Protein AF-A0A1C4WYP8-F1 (afdb_monomer_lite)

Organism: NCBI:txid47853

Radius of gyration: 31.76 Å; chains: 1; bounding box: 102×54×64 Å

Sequence (189 aa):
MADRTVAERVRRHRAHKAGDHSLCLPDREDCIPPPVEVPQFVETVTGEELPAAPSGLRDRGARLWAATVAEMPGMAVRDLVLLEEACRTADRLDRLDAILDGRDAVWVRLRRARGDGPVTLVVDQVLTESRQQQAALSRMLQQLGRGRRPVPPPAGRPEGSAAKGGGGRAGVADLTARIEAARRAQATG

Foldseek 3Di:
DDDDDPVLVVVCVVCVVVLNCVSPDPPDPPDDNDPDPPPPPPWWPDDDDQDDQDPPQDDQLNVQSVVVSVVPPRDTPVLVVLSNVLRVLRRVLVVLVCVVVVVDDDDWDFDDDPPPDDTDGDPPCSVVVSVVSVVVSVVSVVVSVPVVPPPPDPPPDPPDDDDDDDPPPVVVVVVVVVVVVVVVVVVVD

Structure (mmCIF, N/CA/C/O backbone):
data_AF-A0A1C4WYP8-F1
#
_entry.id   AF-A0A1C4WYP8-F1
#
loop_
_atom_site.group_PDB
_atom_site.id
_atom_site.type_symbol
_atom_site.label_atom_id
_atom_site.label_alt_id
_atom_site.label_comp_id
_atom_site.label_asym_id
_atom_site.label_entity_id
_atom_site.label_seq_id
_atom_site.pdbx_PDB_ins_code
_atom_site.Cartn_x
_atom_site.Cartn_y
_atom_site.Cartn_z
_atom_site.occupancy
_atom_site.B_iso_or_equiv
_atom_site.auth_seq_id
_atom_site.auth_comp_id
_atom_site.auth_asym_id
_atom_site.auth_atom_id
_atom_site.pdbx_PDB_model_num
ATOM 1 N N . MET A 1 1 ? 53.764 22.095 2.099 1.00 47.00 1 MET A N 1
ATOM 2 C CA . MET A 1 1 ? 53.559 20.679 1.721 1.00 47.00 1 MET A CA 1
ATOM 3 C C . MET A 1 1 ? 54.550 19.855 2.517 1.00 47.00 1 MET A C 1
ATOM 5 O O . MET A 1 1 ? 55.738 20.093 2.370 1.00 47.00 1 MET A O 1
ATOM 9 N N . ALA A 1 2 ? 54.071 19.022 3.444 1.00 53.34 2 ALA A N 1
ATOM 10 C CA . ALA A 1 2 ? 54.920 18.347 4.425 1.00 53.34 2 ALA A CA 1
ATOM 11 C C . ALA A 1 2 ? 55.943 17.418 3.755 1.00 53.34 2 ALA A C 1
ATOM 13 O O . ALA A 1 2 ? 55.600 16.663 2.842 1.00 53.34 2 ALA A O 1
ATOM 14 N N . ASP A 1 3 ? 57.183 17.494 4.227 1.00 52.53 3 ASP A N 1
ATOM 15 C CA . ASP A 1 3 ? 58.287 16.655 3.784 1.00 52.53 3 ASP A CA 1
ATOM 16 C C . ASP A 1 3 ? 58.002 15.204 4.199 1.00 52.53 3 ASP A C 1
ATOM 18 O O . ASP A 1 3 ? 57.957 14.859 5.384 1.00 52.53 3 ASP A O 1
ATOM 22 N N . ARG A 1 4 ? 57.674 14.360 3.218 1.00 68.00 4 ARG A N 1
ATOM 23 C CA . ARG A 1 4 ? 57.259 12.977 3.467 1.00 68.00 4 ARG A CA 1
ATOM 24 C C . ARG A 1 4 ? 58.483 12.130 3.752 1.00 68.00 4 ARG A C 1
ATOM 26 O O . ARG A 1 4 ? 59.330 11.928 2.879 1.00 68.00 4 ARG A O 1
ATOM 33 N N . THR A 1 5 ? 58.530 11.597 4.967 1.00 82.31 5 THR A N 1
ATOM 34 C CA . THR A 1 5 ? 59.626 10.754 5.448 1.00 82.31 5 THR A CA 1
ATOM 35 C C . THR A 1 5 ? 59.929 9.596 4.488 1.00 82.31 5 THR A C 1
ATOM 37 O O . THR A 1 5 ? 59.054 9.078 3.783 1.00 82.31 5 THR A O 1
ATOM 40 N N . VAL A 1 6 ? 61.184 9.136 4.480 1.00 82.19 6 VAL A N 1
ATOM 41 C CA . VAL A 1 6 ? 61.622 7.970 3.688 1.00 82.19 6 VAL A CA 1
ATOM 42 C C . VAL A 1 6 ? 60.746 6.740 3.969 1.00 82.19 6 VAL A C 1
ATOM 44 O O . VAL A 1 6 ? 60.408 5.997 3.047 1.00 82.19 6 VAL A O 1
ATOM 47 N N . ALA A 1 7 ? 60.298 6.570 5.217 1.00 83.25 7 ALA A N 1
ATOM 48 C CA . ALA A 1 7 ? 59.400 5.491 5.621 1.00 83.25 7 ALA A CA 1
ATOM 49 C C . ALA A 1 7 ? 58.048 5.535 4.884 1.00 83.25 7 ALA A C 1
ATOM 51 O O . ALA A 1 7 ? 57.566 4.509 4.398 1.00 83.25 7 ALA A O 1
ATOM 52 N N . GLU A 1 8 ? 57.461 6.722 4.728 1.00 83.81 8 GLU A N 1
ATOM 53 C CA . GLU A 1 8 ? 56.197 6.901 4.010 1.00 83.81 8 GLU A CA 1
ATOM 54 C C . GLU A 1 8 ? 56.352 6.599 2.513 1.00 83.81 8 GLU A C 1
ATOM 56 O O . GLU A 1 8 ? 55.492 5.958 1.904 1.00 83.81 8 GLU A O 1
ATOM 61 N N . ARG A 1 9 ? 57.496 6.969 1.927 1.00 82.31 9 ARG A N 1
ATOM 62 C CA . ARG A 1 9 ? 57.825 6.653 0.530 1.00 82.31 9 ARG A CA 1
ATOM 63 C C . ARG A 1 9 ? 57.911 5.144 0.288 1.00 82.31 9 ARG A C 1
ATOM 65 O O . ARG A 1 9 ? 57.341 4.648 -0.683 1.00 82.31 9 ARG A O 1
ATOM 72 N N . VAL A 1 10 ? 58.576 4.409 1.182 1.00 85.06 10 VAL A N 1
ATOM 73 C CA . VAL A 1 10 ? 58.723 2.946 1.082 1.00 85.06 10 VAL A CA 1
ATOM 74 C C . VAL A 1 10 ? 57.381 2.236 1.268 1.00 85.06 10 VAL A C 1
ATOM 76 O O . VAL A 1 10 ? 57.072 1.317 0.508 1.00 85.06 10 VAL A O 1
ATOM 79 N N . ARG A 1 11 ? 56.555 2.679 2.227 1.00 84.56 11 ARG A N 1
ATOM 80 C CA . ARG A 1 11 ? 55.207 2.126 2.449 1.00 84.56 11 ARG A CA 1
ATOM 81 C C . ARG A 1 11 ? 54.347 2.227 1.189 1.00 84.56 11 ARG A C 1
ATOM 83 O O . ARG A 1 11 ? 53.752 1.236 0.774 1.00 84.56 11 ARG A O 1
ATOM 90 N N . ARG A 1 12 ? 54.332 3.400 0.555 1.00 82.19 12 ARG A N 1
ATOM 91 C CA . ARG A 1 12 ? 53.575 3.648 -0.680 1.00 82.19 12 ARG A CA 1
ATOM 92 C C . ARG A 1 12 ? 54.073 2.806 -1.850 1.00 82.19 12 ARG A C 1
ATOM 94 O O . ARG A 1 12 ? 53.266 2.245 -2.580 1.00 82.19 12 ARG A O 1
ATOM 101 N N . HIS A 1 13 ? 55.392 2.680 -2.000 1.00 83.19 13 HIS A N 1
ATOM 102 C CA . HIS A 1 13 ? 55.981 1.857 -3.055 1.00 83.19 13 HIS A CA 1
ATOM 103 C C . HIS A 1 13 ? 55.596 0.376 -2.918 1.00 83.19 13 HIS A C 1
ATOM 105 O O . HIS A 1 13 ? 55.275 -0.268 -3.915 1.00 83.19 13 HIS A O 1
ATOM 111 N N . ARG A 1 14 ? 55.573 -0.158 -1.689 1.00 84.75 14 ARG A N 1
ATOM 112 C CA . ARG A 1 14 ? 55.143 -1.543 -1.438 1.00 84.75 14 ARG A CA 1
ATOM 113 C C . ARG A 1 14 ? 53.658 -1.759 -1.728 1.00 84.75 14 ARG A C 1
ATOM 115 O O . ARG A 1 14 ? 53.341 -2.748 -2.374 1.00 84.75 14 ARG A O 1
ATOM 122 N N . ALA A 1 15 ? 52.787 -0.845 -1.295 1.00 83.25 15 ALA A N 1
ATOM 123 C CA . ALA A 1 15 ? 51.349 -0.924 -1.571 1.00 83.25 15 ALA A CA 1
ATOM 124 C C . ALA A 1 15 ? 51.072 -0.915 -3.083 1.00 83.25 15 ALA A C 1
ATOM 126 O O . ALA A 1 15 ? 50.433 -1.825 -3.600 1.00 83.25 15 ALA A O 1
ATOM 127 N N . HIS A 1 16 ? 51.695 0.019 -3.807 1.00 83.25 16 HIS A N 1
ATOM 128 C CA . HIS A 1 16 ? 51.567 0.111 -5.259 1.00 83.25 16 HIS A CA 1
ATOM 129 C C . HIS A 1 16 ? 52.061 -1.155 -5.979 1.00 83.25 16 HIS A C 1
ATOM 131 O O . HIS A 1 16 ? 51.372 -1.678 -6.848 1.00 83.25 16 HIS A O 1
ATOM 137 N N . LYS A 1 17 ? 53.221 -1.703 -5.585 1.00 83.00 17 LYS A N 1
ATOM 138 C CA . LYS A 1 17 ? 53.746 -2.956 -6.158 1.00 83.00 17 LYS A CA 1
ATOM 139 C C . LYS A 1 17 ? 52.842 -4.166 -5.871 1.00 83.00 17 LYS A C 1
ATOM 141 O O . LYS A 1 17 ? 52.887 -5.140 -6.613 1.00 83.00 17 LYS A O 1
ATOM 146 N N . ALA A 1 18 ? 52.041 -4.107 -4.808 1.00 83.06 18 ALA A N 1
ATOM 147 C CA . ALA A 1 18 ? 51.066 -5.131 -4.448 1.00 83.06 18 ALA A CA 1
ATOM 148 C C . ALA A 1 18 ? 49.686 -4.933 -5.114 1.00 83.06 18 ALA A C 1
ATOM 150 O O . ALA A 1 18 ? 48.785 -5.722 -4.849 1.00 83.06 18 ALA A O 1
ATOM 151 N N . GLY A 1 19 ? 49.509 -3.902 -5.953 1.00 76.19 19 GLY A N 1
ATOM 152 C CA . GLY A 1 19 ? 48.224 -3.572 -6.586 1.00 76.19 19 GLY A CA 1
ATOM 153 C C . GLY A 1 19 ? 47.248 -2.809 -5.680 1.00 76.19 19 GLY A C 1
ATOM 154 O O . GLY A 1 19 ? 46.102 -2.584 -6.059 1.00 76.19 19 GLY A O 1
ATOM 155 N N . ASP A 1 20 ? 47.684 -2.391 -4.488 1.00 78.94 20 ASP A N 1
ATOM 156 C CA . ASP A 1 20 ? 46.915 -1.512 -3.609 1.00 78.94 20 ASP A CA 1
ATOM 157 C C . ASP A 1 20 ? 47.243 -0.047 -3.926 1.00 78.94 20 ASP A C 1
ATOM 159 O O . ASP A 1 20 ? 48.310 0.486 -3.598 1.00 78.94 20 ASP A O 1
ATOM 163 N N . HIS A 1 21 ? 46.288 0.613 -4.573 1.00 80.44 21 HIS A N 1
ATOM 164 C CA . HIS A 1 21 ? 46.408 1.994 -5.026 1.00 80.44 21 HIS A CA 1
ATOM 165 C C . HIS A 1 21 ? 45.859 3.018 -4.016 1.00 80.44 21 HIS A C 1
ATOM 167 O O . HIS A 1 21 ? 45.903 4.219 -4.283 1.00 80.44 21 HIS A O 1
ATOM 173 N N . SER A 1 22 ? 45.400 2.587 -2.833 1.00 80.19 22 SER A N 1
ATOM 174 C CA . SER A 1 22 ? 44.805 3.466 -1.808 1.00 80.19 22 SER A CA 1
ATOM 175 C C . SER A 1 22 ? 45.757 4.543 -1.267 1.00 80.19 22 SER A C 1
ATOM 177 O O . SER A 1 22 ? 45.318 5.571 -0.755 1.00 80.19 22 SER A O 1
ATOM 179 N N . LEU A 1 23 ? 47.072 4.328 -1.395 1.00 77.94 23 LEU A N 1
ATOM 180 C CA . LEU A 1 23 ? 48.121 5.250 -0.945 1.00 77.94 23 LEU A CA 1
ATOM 181 C C . LEU A 1 23 ? 48.837 5.962 -2.110 1.00 77.94 23 LEU A C 1
ATOM 183 O O . LEU A 1 23 ? 49.920 6.539 -1.923 1.00 77.94 23 LEU A O 1
ATOM 187 N N . CYS A 1 24 ? 48.288 5.901 -3.327 1.00 79.50 24 CYS A N 1
ATOM 188 C CA . CYS A 1 24 ? 48.843 6.597 -4.484 1.00 79.50 24 CYS A CA 1
ATOM 189 C C . CYS A 1 24 ? 48.689 8.120 -4.361 1.00 79.50 24 CYS A C 1
ATOM 191 O O . CYS A 1 24 ? 47.819 8.637 -3.667 1.00 79.50 24 CYS A O 1
ATOM 193 N N . LEU A 1 25 ? 49.610 8.850 -4.997 1.00 73.31 25 LEU A N 1
ATOM 194 C CA . LEU A 1 25 ? 49.514 10.306 -5.077 1.00 73.31 25 LEU A CA 1
ATOM 195 C C . LEU A 1 25 ? 48.572 10.652 -6.235 1.00 73.31 25 LEU A C 1
ATOM 197 O O . LEU A 1 25 ? 48.788 10.095 -7.309 1.00 73.31 25 LEU A O 1
ATOM 201 N N . PRO A 1 26 ? 47.597 11.557 -6.043 1.00 63.44 26 PRO A N 1
ATOM 202 C CA . PRO A 1 26 ? 46.627 11.916 -7.079 1.00 63.44 26 PRO A CA 1
ATOM 203 C C . PRO A 1 26 ? 4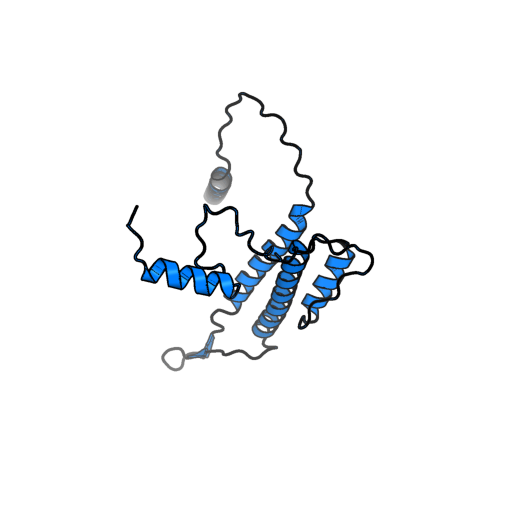7.267 12.547 -8.327 1.00 63.44 26 PRO A C 1
ATOM 205 O O . PRO A 1 26 ? 46.717 12.410 -9.410 1.00 63.44 26 PRO A O 1
ATOM 208 N N . ASP A 1 27 ? 48.454 13.149 -8.198 1.00 63.12 27 ASP A N 1
ATOM 209 C CA . ASP A 1 27 ? 49.122 13.883 -9.285 1.00 63.12 27 ASP A CA 1
ATOM 210 C C . ASP A 1 27 ? 50.184 13.055 -10.042 1.00 63.12 27 ASP A C 1
ATOM 212 O O . ASP A 1 27 ? 51.039 13.618 -10.724 1.00 63.12 27 ASP A O 1
ATOM 216 N N . ARG A 1 28 ? 50.212 11.722 -9.881 1.00 63.62 28 ARG A N 1
ATOM 217 C CA . ARG A 1 28 ? 51.128 10.851 -10.640 1.00 63.62 28 ARG A CA 1
ATOM 218 C C . ARG A 1 28 ? 50.395 10.138 -11.772 1.00 63.62 28 ARG A C 1
ATOM 220 O O . ARG A 1 28 ? 49.554 9.283 -11.516 1.00 63.62 28 ARG A O 1
ATOM 227 N N . GLU A 1 29 ? 50.803 10.441 -13.002 1.00 58.38 29 GLU A N 1
ATOM 228 C CA . GLU A 1 29 ? 50.254 9.900 -14.257 1.00 58.38 29 GLU A CA 1
ATOM 229 C C . GLU A 1 29 ? 50.489 8.385 -14.440 1.00 58.38 29 GLU A C 1
ATOM 231 O O . GLU A 1 29 ? 49.839 7.748 -15.262 1.00 58.38 29 GLU A O 1
ATOM 236 N N . ASP A 1 30 ? 51.354 7.776 -13.624 1.00 63.91 30 ASP A N 1
ATOM 237 C CA . ASP A 1 30 ? 51.738 6.359 -13.723 1.00 63.91 30 ASP A CA 1
ATOM 238 C C . ASP A 1 30 ? 50.677 5.376 -13.181 1.00 63.91 30 ASP A C 1
ATOM 240 O O . ASP A 1 30 ? 50.924 4.172 -13.094 1.00 63.91 30 ASP A O 1
ATOM 244 N N . CYS A 1 31 ? 49.525 5.867 -12.719 1.00 63.09 31 CYS A N 1
ATOM 245 C CA . CYS A 1 31 ? 48.580 5.073 -11.944 1.00 63.09 31 CYS A CA 1
ATOM 246 C C . CYS A 1 31 ? 47.133 5.331 -12.374 1.00 63.09 31 CYS A C 1
ATOM 248 O O . CYS A 1 31 ? 46.410 6.088 -11.732 1.00 63.09 31 CYS A O 1
ATOM 250 N N . ILE A 1 32 ? 46.697 4.660 -13.439 1.00 64.62 32 ILE A N 1
ATOM 251 C CA . ILE A 1 32 ? 45.277 4.572 -13.796 1.00 64.62 32 ILE A CA 1
ATOM 252 C C . ILE A 1 32 ? 44.653 3.527 -12.856 1.00 64.62 32 ILE A C 1
ATOM 254 O O . ILE A 1 32 ? 45.021 2.354 -12.956 1.00 64.62 32 ILE A O 1
ATOM 258 N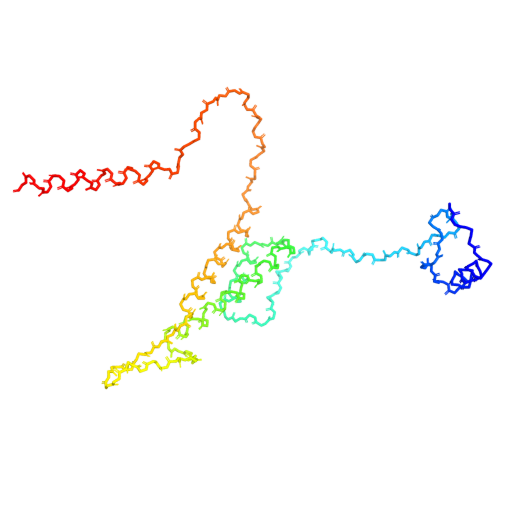 N . PRO A 1 33 ? 43.777 3.901 -11.901 1.00 60.97 33 PRO A N 1
ATOM 259 C CA . PRO A 1 33 ? 43.061 2.904 -11.117 1.00 60.97 33 PRO A CA 1
ATOM 260 C C . PRO A 1 33 ? 42.243 2.025 -12.075 1.00 60.97 33 PRO A C 1
ATOM 262 O O . PRO A 1 33 ? 41.710 2.551 -13.058 1.00 60.97 33 PRO A O 1
ATOM 265 N N . PRO A 1 34 ? 42.134 0.706 -11.829 1.00 61.56 34 PRO A N 1
ATOM 266 C CA . PRO A 1 34 ? 41.254 -0.131 -12.630 1.00 61.56 34 PRO A CA 1
ATOM 267 C C . PRO A 1 34 ? 39.852 0.490 -12.602 1.00 61.56 34 PRO A C 1
ATOM 269 O O . PRO A 1 34 ? 39.437 0.974 -11.541 1.00 61.56 34 PRO A O 1
ATOM 272 N N . PRO A 1 35 ? 39.146 0.545 -13.745 1.00 65.25 35 PRO A N 1
ATOM 273 C CA . PRO A 1 35 ? 37.816 1.123 -13.783 1.00 65.25 35 PRO A CA 1
ATOM 274 C C . PRO A 1 35 ? 36.970 0.411 -12.732 1.00 65.25 35 PRO A C 1
ATOM 276 O O . PRO A 1 35 ? 36.831 -0.810 -12.749 1.00 65.25 35 PRO A O 1
ATOM 279 N N . VAL A 1 36 ? 36.459 1.179 -11.771 1.00 64.69 36 VAL A N 1
ATOM 280 C CA . VAL A 1 36 ? 35.474 0.659 -10.831 1.00 64.69 36 VAL A CA 1
ATOM 281 C C . VAL A 1 36 ? 34.258 0.322 -11.680 1.00 64.69 36 VAL A C 1
ATOM 283 O O . VAL A 1 36 ? 33.680 1.217 -12.298 1.00 64.69 36 VAL A O 1
ATOM 286 N N . GLU A 1 37 ? 33.906 -0.960 -11.753 1.00 59.84 37 GLU A N 1
ATOM 287 C CA . GLU A 1 37 ? 32.647 -1.397 -12.344 1.00 59.84 37 GLU A CA 1
ATOM 288 C C . GLU A 1 37 ? 31.517 -0.806 -11.502 1.00 59.84 37 GLU A C 1
ATOM 290 O O . GLU A 1 37 ? 31.114 -1.347 -10.474 1.00 59.84 37 GLU A O 1
ATOM 295 N N . VAL A 1 38 ? 31.043 0.371 -11.904 1.00 61.12 38 VAL A N 1
ATOM 296 C CA . VAL A 1 38 ? 29.786 0.908 -11.406 1.00 61.12 38 VAL A CA 1
ATOM 297 C C . VAL A 1 38 ? 28.717 0.002 -12.008 1.00 61.12 38 VAL A C 1
ATOM 299 O O . VAL A 1 38 ? 28.609 -0.023 -13.238 1.00 61.12 38 VAL A O 1
ATOM 302 N N . PRO A 1 39 ? 27.959 -0.773 -11.207 1.00 54.00 39 PRO A N 1
ATOM 303 C CA . PRO A 1 39 ? 26.883 -1.578 -11.755 1.00 54.00 39 PRO A CA 1
ATOM 304 C C . PRO A 1 39 ? 25.949 -0.628 -12.494 1.00 54.00 39 PRO A C 1
ATOM 306 O O . PRO A 1 39 ? 25.395 0.305 -11.906 1.00 54.00 39 PRO A O 1
ATOM 309 N N . GLN A 1 40 ? 25.854 -0.823 -13.808 1.00 56.03 40 GLN A N 1
ATOM 310 C CA . GLN A 1 40 ? 24.940 -0.066 -14.640 1.00 56.03 40 GLN A CA 1
ATOM 311 C C . GLN A 1 40 ? 23.546 -0.324 -14.075 1.00 56.03 40 GLN A C 1
ATOM 313 O O . GLN A 1 40 ? 23.069 -1.460 -14.076 1.00 56.03 40 GLN A O 1
ATOM 318 N N . PHE A 1 41 ? 22.916 0.715 -13.524 1.00 53.03 41 PHE A N 1
ATOM 319 C CA . PHE A 1 41 ? 21.492 0.667 -13.233 1.00 53.03 41 PHE A CA 1
ATOM 320 C C . PHE A 1 41 ? 20.821 0.376 -14.563 1.00 53.03 41 PHE A C 1
ATOM 322 O O . PHE A 1 41 ? 20.887 1.202 -15.469 1.00 53.03 41 PHE A O 1
ATOM 329 N N . VAL A 1 42 ? 20.287 -0.836 -14.697 1.00 50.31 42 VAL A N 1
ATOM 330 C CA . VAL A 1 42 ? 19.701 -1.321 -15.941 1.00 50.31 42 VAL A CA 1
ATOM 331 C C . VAL A 1 42 ? 18.521 -0.409 -16.255 1.00 50.31 42 VAL A C 1
ATOM 333 O O . VAL A 1 42 ? 17.449 -0.506 -15.653 1.00 50.31 42 VAL A O 1
ATOM 336 N N . GLU A 1 43 ? 18.761 0.564 -17.128 1.00 55.22 43 GLU A N 1
ATOM 337 C CA . GLU A 1 43 ? 17.727 1.413 -17.681 1.00 55.22 43 GLU A CA 1
ATOM 338 C C . GLU A 1 43 ? 16.863 0.513 -18.553 1.00 55.22 43 GLU A C 1
ATOM 340 O O . GLU A 1 43 ? 17.322 -0.053 -19.543 1.00 55.22 43 GLU A O 1
ATOM 345 N N . THR A 1 44 ? 15.587 0.425 -18.184 1.00 46.50 44 THR A N 1
ATOM 346 C CA . THR A 1 44 ? 14.510 -0.225 -18.939 1.00 46.50 44 THR A CA 1
ATOM 347 C C . THR A 1 44 ? 14.612 -1.749 -19.065 1.00 46.50 44 THR A C 1
ATOM 349 O O . THR A 1 44 ? 15.376 -2.297 -19.850 1.00 46.50 44 THR A O 1
ATOM 352 N N . VAL A 1 45 ? 13.719 -2.445 -18.351 1.00 48.69 45 VAL A N 1
ATOM 353 C CA . VAL A 1 45 ? 13.281 -3.795 -18.726 1.00 48.69 45 VAL A CA 1
ATOM 354 C C . VAL A 1 45 ? 12.646 -3.674 -20.115 1.00 48.69 45 VAL A C 1
ATOM 356 O O . VAL A 1 45 ? 11.536 -3.161 -20.254 1.00 48.69 45 VAL A O 1
ATOM 359 N N . THR A 1 46 ? 13.388 -4.049 -21.157 1.00 46.47 46 THR A N 1
ATOM 360 C CA . THR A 1 46 ? 12.880 -4.113 -22.530 1.00 46.47 46 THR A CA 1
ATOM 361 C C . THR A 1 46 ? 11.815 -5.200 -22.610 1.00 46.47 46 THR A C 1
ATOM 363 O O . THR A 1 46 ? 12.030 -6.317 -22.144 1.00 46.47 46 THR A O 1
ATOM 366 N N . GLY A 1 47 ? 10.646 -4.815 -23.121 1.00 51.09 47 GLY A N 1
ATOM 367 C CA . GLY A 1 47 ? 9.383 -5.515 -22.929 1.00 51.09 47 GLY A CA 1
ATOM 368 C C . GLY A 1 47 ? 9.154 -6.764 -23.774 1.00 51.09 47 GLY A C 1
ATOM 369 O O . GLY A 1 47 ? 9.776 -6.952 -24.809 1.00 51.09 47 GLY A O 1
ATOM 370 N N . GLU A 1 48 ? 8.219 -7.576 -23.280 1.00 51.53 48 GLU A N 1
ATOM 371 C CA . GLU A 1 48 ? 7.005 -8.097 -23.949 1.00 51.53 48 GLU A CA 1
ATOM 372 C C . GLU A 1 48 ? 6.185 -8.891 -22.906 1.00 51.53 48 GLU A C 1
ATOM 374 O O . GLU A 1 48 ? 4.960 -8.964 -22.963 1.00 51.53 48 GLU A O 1
ATOM 379 N N . GLU A 1 49 ? 6.862 -9.383 -21.865 1.00 64.75 49 GLU A N 1
ATOM 380 C CA . GLU A 1 49 ? 6.277 -10.097 -20.736 1.00 64.75 49 GLU A CA 1
ATOM 381 C C . GLU A 1 49 ? 5.975 -9.142 -19.568 1.00 64.75 49 GLU A C 1
ATOM 383 O O . GLU A 1 49 ? 6.815 -8.333 -19.161 1.00 64.75 49 GLU A O 1
ATOM 388 N N . LEU A 1 50 ? 4.745 -9.201 -19.045 1.00 73.62 50 LEU A N 1
ATOM 389 C CA . LEU A 1 50 ? 4.347 -8.405 -17.883 1.00 73.62 50 LEU A CA 1
ATOM 390 C C . LEU A 1 50 ? 5.226 -8.801 -16.684 1.00 73.62 50 LEU A C 1
ATOM 392 O O . LEU A 1 50 ? 5.383 -9.997 -16.428 1.00 73.62 50 LEU A O 1
ATOM 396 N N . PRO A 1 51 ? 5.779 -7.842 -15.920 1.00 84.50 51 PRO A N 1
ATOM 397 C CA . PRO A 1 51 ? 6.597 -8.170 -14.764 1.00 84.50 51 PRO A CA 1
ATOM 398 C C . PRO A 1 51 ? 5.812 -9.023 -13.762 1.00 84.50 51 PRO A C 1
ATOM 400 O O . PRO A 1 51 ? 4.682 -8.697 -13.375 1.00 84.50 51 PRO A O 1
ATOM 403 N N . ALA A 1 52 ? 6.438 -10.123 -13.341 1.00 87.62 52 ALA A N 1
ATOM 404 C CA . ALA A 1 52 ? 5.881 -11.026 -12.347 1.00 87.62 52 ALA A CA 1
ATOM 405 C C . ALA A 1 52 ? 5.596 -10.285 -11.033 1.00 87.62 52 ALA A C 1
ATOM 407 O O . ALA A 1 52 ? 6.319 -9.363 -10.649 1.00 87.62 52 ALA A O 1
ATOM 408 N N . ALA A 1 53 ? 4.536 -10.702 -10.338 1.00 89.81 53 ALA A N 1
ATOM 409 C CA . ALA A 1 53 ? 4.181 -10.116 -9.055 1.00 89.81 53 ALA A CA 1
ATOM 410 C C . ALA A 1 53 ? 5.291 -10.356 -8.012 1.00 89.81 53 ALA A C 1
ATOM 412 O O . ALA A 1 53 ? 5.827 -11.469 -7.943 1.00 89.81 53 ALA A O 1
ATOM 413 N N . PRO A 1 54 ? 5.612 -9.356 -7.171 1.00 92.44 54 PRO A N 1
ATOM 414 C CA . PRO A 1 54 ? 6.525 -9.525 -6.053 1.00 92.44 54 PRO A CA 1
ATOM 415 C C . PRO A 1 54 ? 6.089 -10.659 -5.125 1.00 92.44 54 PRO A C 1
ATOM 417 O O . PRO A 1 54 ? 4.897 -10.892 -4.897 1.00 92.44 54 PRO A O 1
ATOM 420 N N . SER A 1 55 ? 7.064 -11.359 -4.551 1.00 92.19 55 SER A N 1
ATOM 421 C CA . SER A 1 55 ? 6.789 -12.428 -3.596 1.00 92.19 55 SER A CA 1
ATOM 422 C C . SER A 1 55 ? 6.192 -11.873 -2.295 1.00 92.19 55 SER A C 1
ATOM 424 O O . SER A 1 55 ? 6.513 -10.775 -1.845 1.00 92.19 55 SER A O 1
ATOM 426 N N . GLY A 1 56 ? 5.300 -12.647 -1.671 1.00 92.38 56 GLY A N 1
ATOM 427 C CA . GLY A 1 56 ? 4.708 -12.302 -0.374 1.00 92.38 56 GLY A CA 1
ATOM 428 C C . GLY A 1 56 ? 3.505 -11.351 -0.414 1.00 92.38 56 GLY A C 1
ATOM 429 O O . GLY A 1 56 ? 2.970 -11.041 0.653 1.00 92.38 56 GLY A O 1
ATOM 430 N N . LEU A 1 57 ? 3.047 -10.925 -1.599 1.00 96.06 57 LEU A N 1
ATOM 431 C CA . LEU A 1 57 ? 1.756 -10.245 -1.743 1.00 96.06 57 LEU A CA 1
ATOM 432 C C . LEU A 1 57 ? 0.596 -11.195 -1.406 1.00 96.06 57 LEU A C 1
ATOM 434 O O . LEU A 1 57 ? 0.635 -12.385 -1.725 1.00 96.06 57 LEU A O 1
ATOM 438 N N . ARG A 1 58 ? -0.444 -10.658 -0.765 1.00 96.12 58 ARG A N 1
ATOM 439 C CA . ARG A 1 58 ? -1.720 -11.347 -0.526 1.00 96.12 58 ARG A CA 1
ATOM 440 C C . ARG A 1 58 ? -2.712 -11.000 -1.635 1.00 96.12 58 ARG A C 1
ATOM 442 O O . ARG A 1 58 ? -2.395 -10.273 -2.574 1.00 96.12 58 ARG A O 1
ATOM 449 N N . ASP A 1 59 ? -3.930 -11.523 -1.529 1.00 96.62 59 ASP A N 1
ATOM 450 C CA . ASP A 1 59 ? -4.927 -11.468 -2.599 1.00 96.62 59 ASP A CA 1
ATOM 451 C C . ASP A 1 59 ? -5.192 -10.054 -3.134 1.00 96.62 59 ASP A C 1
ATOM 453 O O . ASP A 1 59 ? -5.295 -9.860 -4.345 1.00 96.62 59 ASP A O 1
ATOM 457 N N . ARG A 1 60 ? -5.318 -9.043 -2.264 1.00 96.94 60 ARG A N 1
ATOM 458 C CA . ARG A 1 60 ? -5.621 -7.675 -2.707 1.00 96.94 60 ARG A CA 1
ATOM 459 C C . ARG A 1 60 ? -4.427 -7.004 -3.368 1.0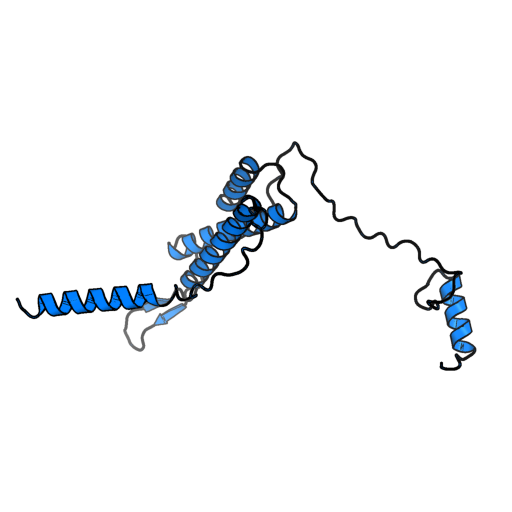0 96.94 60 ARG A C 1
ATOM 461 O O . ARG A 1 60 ? -4.614 -6.382 -4.412 1.00 96.94 60 ARG A O 1
ATOM 468 N N . GLY A 1 61 ? -3.236 -7.135 -2.795 1.00 97.38 61 GLY A N 1
ATOM 469 C CA . GLY A 1 61 ? -1.991 -6.643 -3.369 1.00 97.38 61 GLY A CA 1
ATOM 470 C C . GLY A 1 61 ? -1.701 -7.298 -4.716 1.00 97.38 61 GLY A C 1
ATOM 471 O O . GLY A 1 61 ? -1.437 -6.597 -5.686 1.00 97.38 61 GLY A O 1
ATOM 472 N N . ALA A 1 62 ? -1.855 -8.619 -4.821 1.00 96.69 62 ALA A N 1
ATOM 473 C CA . ALA A 1 62 ? -1.671 -9.354 -6.071 1.00 96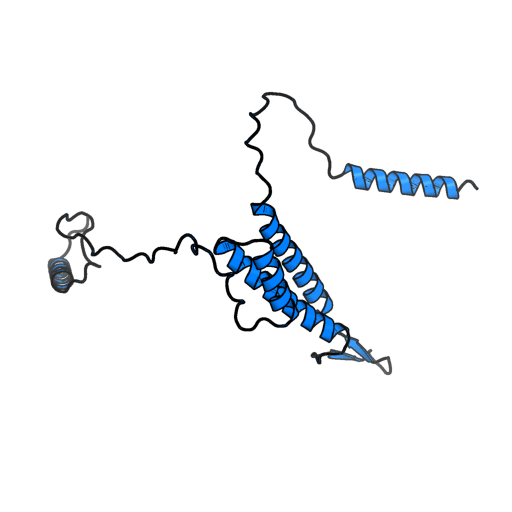.69 62 ALA A CA 1
ATOM 474 C C . ALA A 1 62 ? -2.668 -8.913 -7.158 1.00 96.69 62 ALA A C 1
ATOM 476 O O . ALA A 1 62 ? -2.275 -8.697 -8.305 1.00 96.69 62 ALA A O 1
ATOM 477 N N . ARG A 1 63 ? -3.948 -8.707 -6.804 1.00 96.81 63 ARG A N 1
ATOM 478 C CA . ARG A 1 63 ? -4.948 -8.149 -7.733 1.00 96.81 63 ARG A CA 1
ATOM 479 C C . ARG A 1 63 ? -4.591 -6.735 -8.185 1.00 96.81 63 ARG A C 1
ATOM 481 O O . ARG A 1 63 ? -4.721 -6.437 -9.369 1.00 96.81 63 ARG A O 1
ATOM 488 N N . LEU A 1 64 ? -4.151 -5.874 -7.263 1.00 96.50 64 LEU A N 1
ATOM 489 C CA . LEU A 1 64 ? -3.730 -4.511 -7.589 1.00 96.50 64 LEU A CA 1
ATOM 490 C C . LEU A 1 64 ? -2.526 -4.520 -8.537 1.00 96.50 64 LEU A C 1
ATOM 492 O O . LEU A 1 64 ? -2.547 -3.794 -9.527 1.00 96.50 64 LEU A O 1
ATOM 496 N N . TRP A 1 65 ? -1.525 -5.364 -8.276 1.00 96.25 65 TRP A N 1
ATOM 497 C CA . TRP A 1 65 ? -0.367 -5.537 -9.151 1.00 96.25 65 TRP A CA 1
ATOM 498 C C . TRP A 1 65 ? -0.792 -5.943 -10.562 1.00 96.25 65 TRP A C 1
ATOM 500 O O . TRP A 1 65 ? -0.490 -5.239 -11.523 1.00 96.25 65 TRP A O 1
ATOM 510 N N . ALA A 1 66 ? -1.541 -7.044 -10.675 1.00 94.19 66 ALA A N 1
ATOM 511 C CA . ALA A 1 66 ? -1.954 -7.599 -11.959 1.00 94.19 66 ALA A CA 1
ATOM 512 C C . ALA A 1 66 ? -2.771 -6.595 -12.783 1.00 94.19 66 ALA A C 1
ATOM 514 O O . ALA A 1 66 ? -2.485 -6.397 -13.962 1.00 94.19 66 ALA A O 1
ATOM 515 N N . ALA A 1 67 ? -3.741 -5.919 -12.158 1.00 94.00 67 ALA A N 1
ATOM 516 C CA . ALA A 1 67 ? -4.546 -4.903 -12.830 1.00 94.00 67 ALA A CA 1
ATOM 517 C C . ALA A 1 67 ? -3.690 -3.717 -13.295 1.00 94.00 67 ALA A C 1
ATOM 519 O O . ALA A 1 67 ? -3.779 -3.301 -14.445 1.00 94.00 67 ALA A O 1
ATOM 520 N N . THR A 1 68 ? -2.812 -3.209 -12.427 1.00 93.50 68 THR A N 1
ATOM 521 C CA . THR A 1 68 ? -2.008 -2.016 -12.723 1.00 93.50 68 THR A CA 1
ATOM 522 C C . THR A 1 68 ? -0.995 -2.273 -13.837 1.00 93.50 68 THR A C 1
ATOM 524 O O . THR A 1 68 ? -0.855 -1.454 -14.740 1.00 93.50 68 THR A O 1
ATOM 527 N N . VAL A 1 69 ? -0.307 -3.416 -13.801 1.00 92.25 69 VAL A N 1
ATOM 528 C CA . VAL A 1 69 ? 0.678 -3.796 -14.821 1.00 92.25 69 VAL A CA 1
ATOM 529 C C . VAL A 1 69 ? 0.003 -4.094 -16.166 1.00 92.25 69 VAL A C 1
ATOM 531 O O . VAL A 1 69 ? 0.549 -3.743 -17.208 1.00 92.25 69 VAL A O 1
ATOM 534 N N . ALA A 1 70 ? -1.203 -4.675 -16.161 1.00 89.50 70 ALA A N 1
ATOM 535 C CA . ALA A 1 70 ? -1.991 -4.871 -17.379 1.00 89.50 70 ALA A CA 1
ATOM 536 C C . ALA A 1 70 ? -2.487 -3.543 -17.983 1.00 89.50 70 ALA A C 1
ATOM 538 O O . ALA A 1 70 ? -2.494 -3.383 -19.201 1.00 89.50 70 ALA A O 1
ATOM 539 N N . GLU A 1 71 ? -2.884 -2.581 -17.145 1.00 89.19 71 GLU A N 1
ATOM 540 C CA . GLU A 1 71 ? -3.293 -1.240 -17.585 1.00 89.19 71 GLU A CA 1
ATOM 541 C C . GLU A 1 71 ? -2.113 -0.380 -18.064 1.00 89.19 71 GLU A C 1
ATOM 543 O O . GLU A 1 71 ? -2.293 0.516 -18.894 1.00 89.19 71 GLU A O 1
ATOM 548 N N . MET A 1 72 ? -0.914 -0.624 -17.527 1.00 85.75 72 MET A N 1
ATOM 549 C CA . MET A 1 72 ? 0.294 0.159 -17.784 1.00 85.75 72 MET A CA 1
ATOM 550 C C . MET A 1 72 ? 1.484 -0.757 -18.110 1.00 85.75 72 MET A C 1
ATOM 552 O O . MET A 1 72 ? 2.374 -0.943 -17.278 1.00 85.75 72 MET A O 1
ATOM 556 N N . PRO A 1 73 ? 1.543 -1.322 -19.327 1.00 84.12 73 PRO A N 1
ATOM 557 C CA . PRO A 1 73 ? 2.711 -2.076 -19.759 1.00 84.12 73 PRO A CA 1
ATOM 558 C C . PRO A 1 73 ? 3.935 -1.154 -19.898 1.00 84.12 73 PRO A C 1
ATOM 560 O O . PRO A 1 73 ? 3.812 0.019 -20.255 1.00 84.12 73 PRO A O 1
ATOM 563 N N . GLY A 1 74 ? 5.132 -1.687 -19.635 1.00 83.81 74 GLY A N 1
ATOM 564 C CA . GLY A 1 74 ? 6.394 -0.954 -19.817 1.00 83.81 74 GLY A CA 1
ATOM 565 C C . GLY A 1 74 ? 6.712 0.088 -18.736 1.00 83.81 74 GLY A C 1
ATOM 566 O O . GLY A 1 74 ? 7.433 1.046 -19.006 1.00 83.81 74 GLY A O 1
ATOM 567 N N . MET A 1 75 ? 6.179 -0.070 -17.519 1.00 85.75 75 MET A N 1
ATOM 568 C CA . MET A 1 75 ? 6.512 0.797 -16.381 1.00 85.75 75 MET A CA 1
ATOM 569 C C . MET A 1 75 ? 8.023 0.850 -16.119 1.00 85.75 75 MET A C 1
ATOM 571 O O . MET A 1 75 ? 8.715 -0.168 -16.130 1.00 85.75 75 MET A O 1
ATOM 575 N N . ALA A 1 76 ? 8.526 2.047 -15.810 1.00 88.06 76 ALA A N 1
ATOM 576 C CA . ALA A 1 76 ? 9.903 2.219 -15.369 1.00 88.06 76 ALA A CA 1
ATOM 577 C C . ALA A 1 76 ? 10.138 1.514 -14.021 1.00 88.06 76 ALA A C 1
ATOM 579 O O . ALA A 1 76 ? 9.230 1.407 -13.195 1.00 88.06 76 ALA A O 1
ATOM 580 N N . VAL A 1 77 ? 11.385 1.117 -13.746 1.00 88.06 77 VAL A N 1
ATOM 581 C CA . VAL A 1 77 ? 11.775 0.433 -12.494 1.00 88.06 77 VAL A CA 1
ATOM 582 C C . VAL A 1 77 ? 11.316 1.204 -11.252 1.00 88.06 77 VAL A C 1
ATOM 584 O O . VAL A 1 77 ? 10.783 0.619 -10.315 1.00 88.06 77 VAL A O 1
ATOM 587 N N . ARG A 1 78 ? 11.447 2.537 -11.268 1.00 89.94 78 ARG A N 1
ATOM 588 C CA . ARG A 1 78 ? 10.950 3.418 -10.200 1.00 89.94 78 ARG A CA 1
ATOM 589 C C . ARG A 1 78 ? 9.461 3.206 -9.913 1.00 89.94 78 ARG A C 1
ATOM 591 O O . ARG A 1 78 ? 9.061 3.180 -8.752 1.00 89.94 78 ARG A O 1
ATOM 598 N N . ASP A 1 79 ? 8.650 3.108 -10.959 1.00 91.81 79 ASP A N 1
ATOM 599 C CA . ASP A 1 79 ? 7.202 3.000 -10.825 1.00 91.81 79 ASP A CA 1
ATOM 600 C C . ASP A 1 79 ? 6.801 1.580 -10.406 1.00 91.81 79 ASP A C 1
ATOM 602 O O . ASP A 1 79 ? 5.857 1.426 -9.635 1.00 91.81 79 ASP A O 1
ATOM 606 N N . LEU A 1 80 ? 7.555 0.555 -10.820 1.00 93.19 80 LEU A N 1
ATOM 607 C CA . LEU A 1 80 ? 7.380 -0.819 -10.335 1.00 93.19 80 LEU A CA 1
ATOM 608 C C . LEU A 1 80 ? 7.655 -0.939 -8.830 1.00 93.19 80 LEU A C 1
ATOM 610 O O . LEU A 1 80 ? 6.857 -1.536 -8.113 1.00 93.19 80 LEU A O 1
ATOM 614 N N . VAL A 1 81 ? 8.722 -0.307 -8.329 1.00 94.19 81 VAL A N 1
ATOM 615 C CA . VAL A 1 81 ? 9.019 -0.259 -6.883 1.00 94.19 81 VAL A CA 1
ATOM 616 C C . VAL A 1 81 ? 7.904 0.458 -6.120 1.00 94.19 81 VAL A C 1
ATOM 618 O O . VAL A 1 81 ? 7.458 0.002 -5.070 1.00 94.19 81 VAL A O 1
ATOM 621 N N . LEU A 1 82 ? 7.411 1.577 -6.656 1.00 95.62 82 LEU A N 1
ATOM 622 C CA . LEU A 1 82 ? 6.308 2.311 -6.039 1.00 95.62 82 LEU A CA 1
ATOM 623 C C . LEU A 1 82 ? 5.000 1.499 -6.035 1.00 95.62 82 LEU A C 1
ATOM 625 O O . LEU A 1 82 ? 4.246 1.554 -5.062 1.00 95.62 82 LEU A O 1
ATOM 629 N N . LEU A 1 83 ? 4.733 0.743 -7.102 1.00 96.31 83 LEU A N 1
ATOM 630 C CA . LEU A 1 83 ? 3.587 -0.158 -7.189 1.00 96.31 83 LEU A CA 1
ATOM 631 C C . LEU A 1 83 ? 3.690 -1.303 -6.178 1.00 96.31 83 LEU A C 1
ATOM 633 O O . LEU A 1 83 ? 2.693 -1.628 -5.534 1.00 96.31 83 LEU A O 1
ATOM 637 N N . GLU A 1 84 ? 4.872 -1.887 -5.995 1.00 97.31 84 GLU A N 1
ATOM 638 C CA . GLU A 1 84 ? 5.093 -2.934 -4.995 1.00 97.31 84 GLU A CA 1
ATOM 639 C C . GLU A 1 84 ? 4.736 -2.448 -3.583 1.00 97.31 84 GLU A C 1
ATOM 641 O O . GLU A 1 84 ? 3.966 -3.103 -2.874 1.00 97.31 84 GLU A O 1
ATOM 646 N N . GLU A 1 85 ? 5.210 -1.262 -3.194 1.00 97.75 85 GLU A N 1
ATOM 647 C CA . GLU A 1 85 ? 4.883 -0.679 -1.888 1.00 97.75 85 GLU A CA 1
ATOM 648 C C . GLU A 1 85 ? 3.387 -0.352 -1.757 1.00 97.75 85 GLU A C 1
ATOM 650 O O . GLU A 1 85 ? 2.781 -0.603 -0.712 1.00 97.75 85 GLU A O 1
ATOM 655 N N . ALA A 1 86 ? 2.741 0.106 -2.834 1.00 97.81 86 ALA A N 1
ATOM 656 C CA . ALA A 1 86 ? 1.291 0.291 -2.853 1.00 97.81 86 ALA A CA 1
ATOM 657 C C . ALA A 1 86 ? 0.530 -1.033 -2.636 1.00 97.81 86 ALA A C 1
ATOM 659 O O . ALA A 1 86 ? -0.443 -1.066 -1.876 1.00 97.81 86 ALA A O 1
ATOM 660 N N . CYS A 1 87 ? 0.988 -2.132 -3.243 1.00 98.25 87 CYS A N 1
ATOM 661 C CA . CYS A 1 87 ? 0.401 -3.463 -3.068 1.00 98.25 87 CYS A CA 1
ATOM 662 C C . CYS A 1 87 ? 0.548 -3.960 -1.623 1.00 98.25 87 CYS A C 1
ATOM 664 O O . CYS A 1 87 ? -0.436 -4.393 -1.018 1.00 98.25 87 CYS A O 1
ATOM 666 N N . ARG A 1 88 ? 1.735 -3.802 -1.024 1.00 97.81 88 ARG A N 1
ATOM 667 C CA . ARG A 1 88 ? 1.987 -4.148 0.386 1.00 97.81 88 ARG A CA 1
ATOM 668 C C . ARG A 1 88 ? 1.112 -3.336 1.346 1.00 97.81 88 ARG A C 1
ATOM 670 O O . ARG A 1 88 ? 0.579 -3.886 2.314 1.00 97.81 88 ARG A O 1
ATOM 677 N N . THR A 1 89 ? 0.914 -2.043 1.082 1.00 98.06 89 THR A N 1
ATOM 678 C CA . THR A 1 89 ? -0.007 -1.212 1.873 1.00 98.06 89 THR A CA 1
ATOM 679 C C . THR A 1 89 ? -1.459 -1.663 1.717 1.00 98.06 89 THR A C 1
ATOM 681 O O . THR A 1 89 ? -2.189 -1.684 2.710 1.00 98.06 89 THR A O 1
ATOM 684 N N . ALA A 1 90 ? -1.888 -2.063 0.516 1.00 98.06 90 ALA A N 1
ATOM 685 C CA . ALA A 1 90 ? -3.233 -2.593 0.299 1.00 98.06 90 ALA A CA 1
ATOM 686 C C . ALA A 1 90 ? -3.482 -3.880 1.109 1.00 98.06 90 ALA A C 1
ATOM 688 O O . ALA A 1 90 ? -4.509 -3.988 1.779 1.00 98.06 90 ALA A O 1
ATOM 689 N N . ASP A 1 91 ? -2.516 -4.801 1.143 1.00 97.69 91 ASP A N 1
ATOM 690 C CA . ASP A 1 91 ? -2.598 -6.019 1.964 1.00 97.69 91 ASP A CA 1
ATOM 691 C C . ASP A 1 91 ? -2.615 -5.720 3.468 1.00 97.69 91 ASP A C 1
ATOM 693 O O . ASP A 1 91 ? -3.316 -6.376 4.247 1.00 97.69 91 ASP A O 1
ATOM 697 N N . ARG A 1 92 ? -1.856 -4.707 3.903 1.00 95.56 92 ARG A N 1
ATOM 698 C CA . ARG A 1 92 ? -1.865 -4.267 5.302 1.00 95.56 92 ARG A CA 1
ATOM 699 C C . ARG A 1 92 ? -3.208 -3.655 5.689 1.00 95.56 92 ARG A C 1
ATOM 701 O O . ARG A 1 92 ? -3.667 -3.895 6.802 1.00 95.56 92 ARG A O 1
ATOM 708 N N . LEU A 1 93 ? -3.843 -2.914 4.782 1.00 96.44 93 LEU A N 1
ATOM 709 C CA . LEU A 1 93 ? -5.187 -2.377 4.985 1.00 96.44 93 LEU A CA 1
ATOM 710 C C . LEU A 1 93 ? -6.233 -3.482 5.124 1.00 96.44 93 LEU A C 1
ATOM 712 O O . LEU A 1 93 ? -7.055 -3.375 6.025 1.00 96.44 93 LEU A O 1
ATOM 716 N N . ASP A 1 94 ? -6.168 -4.555 4.332 1.00 95.69 94 ASP A N 1
ATOM 717 C CA . ASP A 1 94 ? -7.084 -5.701 4.487 1.00 95.69 94 ASP A CA 1
ATOM 718 C C . ASP A 1 94 ? -6.922 -6.387 5.843 1.00 95.69 94 ASP A C 1
ATOM 720 O O . ASP A 1 94 ? -7.900 -6.794 6.469 1.00 95.69 94 ASP A O 1
ATOM 724 N N . ARG A 1 95 ? -5.686 -6.477 6.343 1.00 92.12 95 ARG A N 1
ATOM 725 C CA . ARG A 1 95 ? -5.450 -6.988 7.695 1.00 92.12 95 ARG A CA 1
ATOM 726 C C . ARG A 1 95 ? -6.022 -6.056 8.763 1.00 92.12 95 ARG A C 1
ATOM 728 O O . ARG A 1 95 ? -6.657 -6.527 9.698 1.00 92.12 95 ARG A O 1
ATOM 735 N N . LEU A 1 96 ? -5.787 -4.748 8.650 1.00 91.44 96 LEU A N 1
ATOM 736 C CA . LEU A 1 96 ? -6.319 -3.760 9.596 1.00 91.44 96 LEU A CA 1
ATOM 737 C C . LEU A 1 96 ? -7.852 -3.749 9.589 1.00 91.44 96 LEU A C 1
ATOM 739 O O . LEU A 1 96 ? -8.454 -3.637 10.650 1.00 91.44 96 LEU A O 1
ATOM 743 N N . ASP A 1 97 ? -8.467 -3.918 8.423 1.00 91.94 97 ASP A N 1
ATOM 744 C CA . ASP A 1 97 ? -9.911 -4.072 8.255 1.00 91.94 97 ASP A CA 1
ATOM 745 C C . ASP A 1 97 ? -10.429 -5.341 8.948 1.00 91.94 97 ASP A C 1
ATOM 747 O O . ASP A 1 97 ? -11.336 -5.271 9.772 1.00 91.94 97 ASP A O 1
ATOM 751 N N . ALA A 1 98 ? -9.765 -6.484 8.742 1.00 90.38 98 ALA A N 1
ATOM 752 C CA . ALA A 1 98 ? -10.099 -7.721 9.445 1.00 90.38 98 ALA A CA 1
ATOM 753 C C . ALA A 1 98 ? -9.993 -7.582 10.976 1.00 90.38 98 ALA A C 1
ATOM 755 O O . ALA A 1 98 ? -10.813 -8.144 11.699 1.00 90.38 98 ALA A O 1
ATOM 756 N N . ILE A 1 99 ? -9.024 -6.811 11.480 1.00 87.19 99 ILE A N 1
ATOM 757 C CA . ILE A 1 99 ? -8.898 -6.510 12.914 1.00 87.19 99 ILE A CA 1
ATOM 758 C C . ILE A 1 99 ? -10.066 -5.642 13.400 1.00 87.19 99 ILE A C 1
ATOM 760 O O . ILE A 1 99 ? -10.628 -5.910 14.460 1.00 87.19 99 ILE A O 1
ATOM 764 N N . LEU A 1 100 ? -10.425 -4.597 12.647 1.00 85.25 100 LEU A N 1
ATOM 765 C CA . LEU A 1 100 ? -11.525 -3.692 12.996 1.00 85.25 100 LEU A CA 1
ATOM 766 C C . LEU A 1 100 ? -12.883 -4.409 12.992 1.00 85.25 100 LEU A C 1
ATOM 768 O O . LEU A 1 100 ? -13.717 -4.121 13.848 1.00 85.25 100 LEU A O 1
ATOM 772 N N . ASP A 1 101 ? -13.057 -5.384 12.103 1.00 87.38 101 ASP A N 1
ATOM 773 C CA . ASP A 1 101 ? -14.252 -6.229 12.015 1.00 87.38 101 ASP A CA 1
ATOM 774 C C . ASP A 1 101 ? -14.253 -7.407 13.006 1.00 87.38 101 ASP A C 1
ATOM 776 O O . ASP A 1 101 ? -15.195 -8.199 13.033 1.00 87.38 101 ASP A O 1
ATOM 780 N N . GLY A 1 102 ? -13.190 -7.574 13.800 1.00 81.00 102 GLY A N 1
ATOM 781 C CA . GLY A 1 102 ? -13.046 -8.689 14.740 1.00 81.00 102 GLY A CA 1
ATOM 782 C C . GLY A 1 102 ? -12.814 -10.059 14.084 1.00 81.00 102 GLY A C 1
ATOM 783 O O . GLY A 1 102 ? -12.924 -11.081 14.758 1.00 81.00 102 GLY A O 1
ATOM 784 N N . ARG A 1 103 ? -12.489 -10.095 12.784 1.00 84.12 103 ARG A N 1
ATOM 785 C CA . ARG A 1 103 ? -12.126 -11.302 12.017 1.00 84.12 103 ARG A CA 1
ATOM 786 C C . ARG A 1 103 ? -10.671 -11.733 12.232 1.00 84.12 103 ARG A C 1
ATOM 788 O O . ARG A 1 103 ? -10.341 -12.886 11.975 1.00 84.12 103 ARG A O 1
ATOM 795 N N . ASP A 1 104 ? -9.812 -10.822 12.683 1.00 81.19 104 ASP A N 1
ATOM 796 C CA . ASP A 1 104 ? -8.417 -11.090 13.046 1.00 81.19 104 ASP A CA 1
ATOM 797 C C . ASP A 1 104 ? -8.164 -10.670 14.505 1.00 81.19 104 ASP A C 1
ATOM 799 O O . ASP A 1 104 ? -8.733 -9.699 15.011 1.00 81.19 104 ASP A O 1
ATOM 803 N N . ALA A 1 105 ? -7.318 -11.425 15.200 1.00 63.66 105 ALA A N 1
ATOM 804 C CA . ALA A 1 105 ? -7.055 -11.238 16.619 1.00 63.66 105 ALA A CA 1
ATOM 805 C C . ALA A 1 105 ? -5.942 -10.197 16.825 1.00 63.66 105 ALA A C 1
ATOM 807 O O . ALA A 1 105 ? -4.806 -10.391 16.390 1.00 63.66 105 ALA A O 1
ATOM 808 N N . VAL A 1 106 ? -6.225 -9.104 17.543 1.00 65.56 106 VAL A N 1
ATOM 809 C CA . VAL A 1 106 ? -5.197 -8.153 18.012 1.00 65.56 106 VAL A CA 1
ATOM 810 C C . VAL A 1 106 ? -5.282 -7.914 19.511 1.00 65.56 106 VAL A C 1
ATOM 812 O O . VAL A 1 106 ? -6.351 -7.994 20.109 1.00 65.56 106 VAL A O 1
ATOM 815 N N . TRP A 1 107 ? -4.109 -7.594 20.081 1.00 57.34 107 TRP A N 1
ATOM 816 C CA . TRP A 1 107 ? -3.841 -7.035 21.409 1.00 57.34 107 TRP A CA 1
ATOM 817 C C . TRP A 1 107 ? -4.786 -5.884 21.767 1.00 57.34 107 TRP A C 1
ATOM 819 O O . TRP A 1 107 ? -4.465 -4.699 21.669 1.00 57.34 107 TRP A O 1
ATOM 829 N N . VAL A 1 108 ? -5.970 -6.245 22.233 1.00 56.34 108 VAL A N 1
ATOM 830 C CA . VAL A 1 108 ? -6.853 -5.316 22.911 1.00 56.34 108 VAL A CA 1
ATOM 831 C C . VAL A 1 108 ? -6.349 -5.137 24.337 1.00 56.34 108 VAL A C 1
ATOM 833 O O . VAL A 1 108 ? -6.101 -6.112 25.048 1.00 56.34 108 VAL A O 1
ATOM 836 N N . ARG A 1 109 ? -6.243 -3.890 24.798 1.00 57.19 109 ARG A N 1
ATOM 837 C CA . ARG A 1 109 ? -6.187 -3.625 26.237 1.00 57.19 109 ARG A CA 1
ATOM 838 C C . ARG A 1 109 ? -7.607 -3.424 26.745 1.00 57.19 109 ARG A C 1
ATOM 840 O O . ARG A 1 109 ? -8.295 -2.486 26.349 1.00 57.19 109 ARG A O 1
ATOM 847 N N . LEU A 1 110 ? -8.040 -4.305 27.642 1.00 56.59 110 LEU A N 1
ATOM 848 C CA . LEU A 1 110 ? -9.256 -4.095 28.420 1.00 56.59 110 LEU A CA 1
ATOM 849 C C . LEU A 1 110 ? -8.971 -2.966 29.412 1.00 56.59 110 LEU A C 1
ATOM 851 O O . LEU A 1 110 ? -8.197 -3.144 30.355 1.00 56.59 110 LEU A O 1
ATOM 855 N N . ARG A 1 111 ? -9.582 -1.795 29.218 1.00 59.78 111 ARG A N 1
ATOM 856 C CA . ARG A 1 111 ? -9.635 -0.789 30.282 1.00 59.78 111 ARG A CA 1
ATOM 857 C C . ARG A 1 111 ? -10.891 -1.044 31.092 1.00 59.78 111 ARG A C 1
ATOM 859 O O . ARG A 1 111 ? -12.001 -0.840 30.610 1.00 59.78 111 ARG A O 1
ATOM 866 N N . ARG A 1 112 ? -10.716 -1.462 32.344 1.00 56.81 112 ARG A N 1
ATOM 867 C CA . ARG A 1 112 ? -11.794 -1.356 33.327 1.00 56.81 112 ARG A CA 1
ATOM 868 C C . ARG A 1 112 ? -11.958 0.110 33.712 1.00 56.81 112 ARG A C 1
ATOM 870 O O . ARG A 1 112 ? -10.971 0.785 34.021 1.00 56.81 112 ARG A O 1
ATOM 877 N N . ALA A 1 113 ? -13.194 0.601 33.687 1.00 60.53 113 ALA A N 1
ATOM 878 C CA . ALA A 1 113 ? -13.532 1.825 34.396 1.00 60.53 113 ALA A CA 1
ATOM 879 C C . ALA A 1 113 ? -13.199 1.643 35.891 1.00 60.53 113 ALA A C 1
ATOM 881 O O . ALA A 1 113 ? -13.237 0.531 36.414 1.00 60.53 113 ALA A O 1
ATOM 882 N N . ARG A 1 114 ? -12.812 2.716 36.587 1.00 65.06 114 ARG A N 1
ATOM 883 C CA . ARG A 1 114 ? -12.502 2.645 38.023 1.00 65.06 114 ARG A CA 1
ATOM 884 C C . ARG A 1 114 ? -13.809 2.327 38.778 1.00 65.06 114 ARG A C 1
ATOM 886 O O . ARG A 1 114 ? -14.707 3.160 38.770 1.00 65.06 114 ARG A O 1
ATOM 893 N N . GLY A 1 115 ? -13.913 1.143 39.389 1.00 70.25 115 GLY A N 1
ATOM 894 C CA . GLY A 1 115 ? -15.131 0.639 40.051 1.00 70.25 115 GLY A CA 1
ATOM 895 C C . GLY A 1 115 ? -15.789 -0.524 39.294 1.00 70.25 115 GLY A C 1
ATOM 896 O O . GLY A 1 115 ? -15.132 -1.179 38.489 1.00 70.25 115 GLY A O 1
ATOM 897 N N . ASP A 1 116 ? -17.082 -0.761 39.531 1.00 73.00 116 ASP A N 1
ATOM 898 C CA . ASP A 1 116 ? -17.887 -1.831 38.898 1.00 73.00 116 ASP A CA 1
ATOM 899 C C . ASP A 1 116 ? -18.458 -1.420 37.520 1.00 73.00 116 ASP A C 1
ATOM 901 O O . ASP A 1 116 ? -19.534 -1.832 37.090 1.00 73.00 116 ASP A O 1
ATOM 905 N N . GLY A 1 117 ? -17.752 -0.518 36.834 1.00 65.31 117 GLY A N 1
ATOM 906 C CA . GLY A 1 117 ? -18.180 0.046 35.556 1.00 65.31 117 GLY A CA 1
ATOM 907 C C . GLY A 1 117 ? -17.892 -0.873 34.361 1.00 65.31 117 GLY A C 1
ATOM 908 O O . GLY A 1 117 ? -17.109 -1.820 34.468 1.00 65.31 117 GLY A O 1
ATOM 909 N N . PRO A 1 118 ? -18.485 -0.578 33.189 1.00 64.19 118 PRO A N 1
ATOM 910 C CA . PRO A 1 118 ? -18.349 -1.408 31.998 1.00 64.19 118 PRO A CA 1
ATOM 911 C C . PRO A 1 118 ? -16.884 -1.577 31.579 1.00 64.19 118 PRO A C 1
ATOM 913 O O . PRO A 1 118 ? -16.060 -0.663 31.691 1.00 64.19 118 PRO A O 1
ATOM 916 N N . VAL A 1 119 ? -16.561 -2.764 31.064 1.00 65.69 119 VAL A N 1
ATOM 917 C CA . VAL A 1 119 ? -15.249 -3.058 30.486 1.00 65.69 119 VAL A CA 1
ATOM 918 C C . VAL A 1 119 ? -15.187 -2.431 29.096 1.00 65.69 119 VAL A C 1
ATOM 920 O O . VAL A 1 119 ? -15.928 -2.826 28.201 1.00 65.69 119 VAL A O 1
ATOM 923 N N . THR A 1 120 ? -14.311 -1.444 28.902 1.00 60.25 120 THR A N 1
ATOM 924 C CA . THR A 1 120 ? -14.107 -0.823 27.591 1.00 60.25 120 THR A CA 1
ATOM 925 C C . THR A 1 120 ? -13.065 -1.611 26.805 1.00 60.25 120 THR A C 1
ATOM 927 O O . THR A 1 120 ? -11.911 -1.742 27.228 1.00 60.25 120 THR A O 1
ATOM 930 N N . LEU A 1 121 ? -13.474 -2.113 25.638 1.00 59.62 121 LEU A N 1
ATOM 931 C CA . LEU A 1 121 ? -12.578 -2.650 24.622 1.00 59.62 121 LEU A CA 1
ATOM 932 C C . LEU A 1 121 ? -11.864 -1.468 23.947 1.00 59.62 121 LEU A C 1
ATOM 934 O O . LEU A 1 121 ? -12.473 -0.735 23.171 1.00 59.62 121 LEU A O 1
ATOM 938 N N . VAL A 1 122 ? -10.593 -1.236 24.278 1.00 63.28 122 VAL A N 1
ATOM 939 C CA . VAL A 1 122 ? -9.822 -0.134 23.693 1.00 63.28 122 VAL A CA 1
ATOM 940 C C . VAL A 1 122 ? -8.926 -0.685 22.585 1.00 63.28 122 VAL A C 1
ATOM 942 O O . VAL A 1 122 ? -7.862 -1.249 22.850 1.00 63.28 122 VAL A O 1
ATOM 945 N N . VAL A 1 123 ? -9.361 -0.514 21.334 1.00 64.50 123 VAL A N 1
ATOM 946 C CA . VAL A 1 123 ? -8.552 -0.769 20.130 1.00 64.50 123 VAL A CA 1
ATOM 947 C C . VAL A 1 123 ? -7.706 0.478 19.845 1.00 64.50 123 VAL A C 1
ATOM 949 O O . VAL A 1 123 ? -7.920 1.205 18.874 1.00 64.50 123 VAL A O 1
ATOM 952 N N . ASP A 1 124 ? -6.784 0.796 20.754 1.00 65.38 124 ASP A N 1
ATOM 953 C CA . ASP A 1 124 ? -5.955 1.990 20.604 1.00 65.38 124 ASP A CA 1
ATOM 954 C C . ASP A 1 124 ? -5.037 1.832 19.383 1.00 65.38 124 ASP A C 1
ATOM 956 O O . ASP A 1 124 ? -4.258 0.889 19.283 1.00 65.38 124 ASP A O 1
ATOM 960 N N . GLN A 1 125 ? -5.112 2.809 18.479 1.00 77.56 125 GLN A N 1
ATOM 961 C CA . GLN A 1 125 ? -4.251 3.023 17.307 1.00 77.56 125 GLN A CA 1
ATOM 962 C C . GLN A 1 125 ? -4.524 2.217 16.030 1.00 77.56 125 GLN A C 1
ATOM 964 O O . GLN A 1 125 ? -4.070 2.668 14.984 1.00 77.56 125 GLN A O 1
ATOM 969 N N . VAL A 1 126 ? -5.307 1.130 16.024 1.00 84.94 126 VAL A N 1
ATOM 970 C CA . VAL A 1 126 ? -5.591 0.401 14.758 1.00 84.94 126 VAL A CA 1
ATOM 971 C C . VAL A 1 126 ? -6.357 1.281 13.766 1.00 84.94 126 VAL A C 1
ATOM 973 O O . VAL A 1 126 ? -6.007 1.345 12.590 1.00 84.94 126 VAL A O 1
ATOM 976 N N . LEU A 1 127 ? -7.364 2.022 14.240 1.00 85.25 127 LEU A N 1
ATOM 977 C CA . LEU A 1 127 ? -8.120 2.949 13.392 1.00 85.25 127 LEU A CA 1
ATOM 978 C C . LEU A 1 127 ? -7.245 4.107 12.887 1.00 85.25 127 LEU A C 1
ATOM 980 O O . LEU A 1 127 ? -7.367 4.527 11.735 1.00 85.25 127 LEU A O 1
ATOM 984 N N . T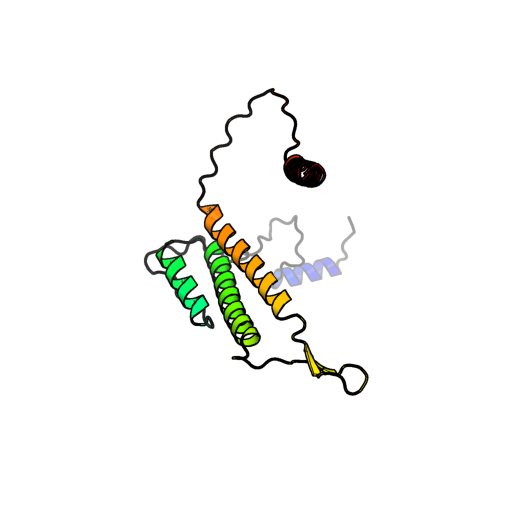HR A 1 128 ? -6.359 4.622 13.740 1.00 89.44 128 THR A N 1
ATOM 985 C CA . THR A 1 128 ? -5.413 5.684 13.376 1.00 89.44 128 THR A CA 1
ATOM 986 C C . THR A 1 128 ? -4.435 5.196 12.310 1.00 89.44 128 THR A C 1
ATOM 988 O O . THR A 1 128 ? -4.283 5.856 11.284 1.00 89.44 128 THR A O 1
ATOM 991 N N . GLU A 1 129 ? -3.833 4.025 12.514 1.00 91.19 129 GLU A N 1
ATOM 992 C CA . GLU A 1 129 ? -2.930 3.373 11.563 1.00 91.19 129 GLU A CA 1
ATOM 993 C C . GLU A 1 129 ? -3.641 3.101 10.232 1.00 91.19 129 GLU A C 1
ATOM 995 O O . GLU A 1 129 ? -3.120 3.442 9.176 1.00 91.19 129 GLU A O 1
ATOM 1000 N N . SER A 1 130 ? -4.876 2.586 10.267 1.00 93.38 130 SER A N 1
ATOM 1001 C CA . SER A 1 130 ? -5.688 2.356 9.064 1.00 93.38 130 SER A CA 1
ATOM 1002 C C . SER A 1 130 ? -5.862 3.638 8.246 1.00 93.38 130 SER A C 1
ATOM 1004 O O . SER A 1 130 ? -5.571 3.660 7.050 1.00 93.38 130 SER A O 1
ATOM 1006 N N . ARG A 1 131 ? -6.216 4.758 8.889 1.00 93.75 131 ARG A N 1
ATOM 1007 C CA . ARG A 1 131 ? -6.332 6.061 8.209 1.00 93.75 131 ARG A CA 1
ATOM 1008 C C . ARG A 1 131 ? -5.000 6.553 7.638 1.00 93.75 131 ARG A C 1
ATOM 1010 O O . ARG A 1 131 ? -4.977 7.128 6.549 1.00 93.75 131 ARG A O 1
ATOM 1017 N N . GLN A 1 132 ? -3.893 6.340 8.346 1.00 95.31 132 GLN A N 1
ATOM 1018 C CA . GLN A 1 132 ? -2.562 6.714 7.860 1.00 95.31 132 GLN A CA 1
ATOM 1019 C C . GLN A 1 132 ? -2.161 5.889 6.632 1.00 95.31 132 GLN A C 1
ATOM 1021 O O . GLN A 1 132 ? -1.714 6.460 5.635 1.00 95.31 132 GLN A O 1
ATOM 1026 N N . GLN A 1 133 ? -2.401 4.578 6.659 1.00 96.56 133 GLN A N 1
ATOM 1027 C CA . GLN A 1 133 ? -2.141 3.678 5.536 1.00 96.56 133 GLN A CA 1
ATOM 1028 C C . GLN A 1 133 ? -3.043 3.991 4.332 1.00 96.56 133 GLN A C 1
ATOM 1030 O O . GLN A 1 133 ? -2.566 4.010 3.200 1.00 96.56 133 GLN A O 1
ATOM 1035 N N . GLN A 1 134 ? -4.316 4.347 4.548 1.00 97.06 134 GLN A N 1
ATOM 1036 C CA . GLN A 1 134 ? -5.212 4.826 3.483 1.00 97.06 134 GLN A CA 1
ATOM 1037 C C . GLN A 1 134 ? -4.667 6.092 2.807 1.00 97.06 134 GLN A C 1
ATOM 1039 O O . GLN A 1 134 ? -4.648 6.193 1.577 1.00 97.06 134 GLN A O 1
ATOM 1044 N N . ALA A 1 135 ? -4.188 7.055 3.600 1.00 97.44 135 ALA A N 1
ATOM 1045 C CA . ALA A 1 135 ? -3.588 8.276 3.074 1.00 97.44 135 ALA A CA 1
ATOM 1046 C C . ALA A 1 135 ? -2.281 7.994 2.313 1.00 97.44 135 ALA A C 1
ATOM 1048 O O . ALA A 1 135 ? -2.047 8.594 1.262 1.00 97.44 135 ALA A O 1
ATOM 1049 N N . ALA A 1 136 ? -1.442 7.082 2.814 1.00 97.19 136 ALA A N 1
ATOM 1050 C CA . ALA A 1 136 ? -0.220 6.652 2.139 1.00 97.19 136 ALA A CA 1
ATOM 1051 C C . ALA A 1 136 ? -0.528 5.980 0.792 1.00 97.19 136 ALA A C 1
ATOM 1053 O O . ALA A 1 136 ? 0.014 6.402 -0.230 1.00 97.19 136 ALA A O 1
ATOM 1054 N N . LEU A 1 137 ? -1.470 5.030 0.765 1.00 97.44 137 LEU A N 1
ATOM 1055 C CA . LEU A 1 137 ? -1.907 4.356 -0.459 1.00 97.44 137 LEU A CA 1
ATOM 1056 C C . LEU A 1 137 ? -2.429 5.352 -1.496 1.00 97.44 137 LEU A C 1
ATOM 1058 O O . LEU A 1 137 ? -1.987 5.340 -2.641 1.00 97.44 137 LEU A O 1
ATOM 1062 N N . SER A 1 138 ? -3.313 6.268 -1.089 1.00 96.50 138 SER A N 1
ATOM 1063 C CA . SER A 1 138 ? -3.841 7.303 -1.985 1.00 96.50 138 SER A CA 1
ATOM 1064 C C . SER A 1 138 ? -2.724 8.145 -2.612 1.00 96.50 138 SER A C 1
ATOM 1066 O O . SER A 1 138 ? -2.756 8.427 -3.810 1.00 96.50 138 SER A O 1
ATOM 1068 N N . ARG A 1 139 ? -1.699 8.517 -1.832 1.00 95.88 139 ARG A N 1
ATOM 1069 C CA . ARG A 1 139 ? -0.548 9.280 -2.337 1.00 95.88 139 ARG A CA 1
ATOM 1070 C C . ARG A 1 139 ? 0.288 8.475 -3.329 1.00 95.88 139 ARG A C 1
ATOM 1072 O O . ARG A 1 139 ? 0.658 9.035 -4.358 1.00 95.88 139 ARG A O 1
ATOM 1079 N N . MET A 1 140 ? 0.564 7.200 -3.050 1.00 95.81 140 MET A N 1
ATOM 1080 C CA . MET A 1 140 ? 1.331 6.334 -3.956 1.00 95.81 140 MET A CA 1
ATOM 1081 C C . MET A 1 140 ? 0.598 6.134 -5.288 1.00 95.81 140 MET A C 1
ATOM 1083 O O . MET A 1 140 ? 1.181 6.355 -6.347 1.00 95.81 140 MET A O 1
ATOM 1087 N N . LEU A 1 141 ? -0.710 5.859 -5.250 1.00 93.81 141 LEU A N 1
ATOM 1088 C CA . LEU A 1 141 ? -1.531 5.723 -6.459 1.00 93.81 141 LEU A CA 1
ATOM 1089 C C . LEU A 1 141 ? -1.594 7.027 -7.273 1.00 93.81 141 LEU A C 1
ATOM 1091 O O . LEU A 1 141 ? -1.490 7.011 -8.498 1.00 93.81 141 LEU A O 1
ATOM 1095 N N . GLN A 1 142 ? -1.694 8.183 -6.609 1.00 93.19 142 GLN A N 1
ATOM 1096 C CA . GLN A 1 142 ? -1.615 9.476 -7.297 1.00 93.19 142 GLN A CA 1
ATOM 1097 C C . GLN A 1 142 ? -0.250 9.705 -7.954 1.00 93.19 142 GLN A C 1
ATOM 1099 O O . GLN A 1 142 ? -0.189 10.298 -9.027 1.00 93.19 142 GLN A O 1
ATOM 1104 N N . GLN A 1 143 ? 0.845 9.289 -7.316 1.00 91.38 143 GLN A N 1
ATOM 1105 C CA . GLN A 1 143 ? 2.190 9.436 -7.875 1.00 91.38 143 GLN A CA 1
ATOM 1106 C C . GLN A 1 143 ? 2.387 8.570 -9.122 1.00 91.38 143 GLN A C 1
ATOM 1108 O O . GLN A 1 143 ? 2.925 9.083 -10.102 1.00 91.38 143 GLN A O 1
ATOM 1113 N N . LEU A 1 144 ? 1.873 7.335 -9.119 1.00 90.00 144 LEU A N 1
ATOM 1114 C CA . LEU A 1 144 ? 1.838 6.469 -10.304 1.00 90.00 144 LEU A CA 1
ATOM 1115 C C . LEU A 1 144 ? 1.053 7.126 -11.455 1.00 90.00 144 LEU A C 1
ATOM 1117 O O . LEU A 1 144 ? 1.512 7.147 -12.591 1.00 90.00 144 LEU A O 1
ATOM 1121 N N . GLY A 1 145 ? -0.081 7.772 -11.159 1.00 78.69 145 GLY A N 1
ATOM 1122 C CA . GLY A 1 145 ? -0.878 8.481 -12.170 1.00 78.69 145 GLY A CA 1
ATOM 1123 C C . GLY A 1 145 ? -0.281 9.806 -12.677 1.00 78.69 145 GLY A C 1
ATOM 1124 O O . GLY A 1 145 ? -0.633 10.265 -13.764 1.00 78.69 145 GLY A O 1
ATOM 1125 N N . ARG A 1 146 ? 0.616 10.456 -11.920 1.00 65.44 146 ARG A N 1
ATOM 1126 C CA . ARG A 1 146 ? 1.155 11.794 -12.251 1.00 65.44 146 ARG A CA 1
ATOM 1127 C C . ARG A 1 146 ? 2.193 11.790 -13.369 1.00 65.44 146 ARG A C 1
ATOM 1129 O O . ARG A 1 146 ? 2.236 12.771 -14.105 1.00 65.44 146 ARG A O 1
ATOM 1136 N N . GLY A 1 147 ? 2.970 10.717 -13.536 1.00 57.66 147 GLY A N 1
ATOM 1137 C CA . GLY A 1 147 ? 3.922 10.580 -14.653 1.00 57.66 147 GLY A CA 1
ATOM 1138 C C . GLY A 1 147 ? 3.254 10.568 -16.035 1.00 57.66 147 GLY A C 1
ATOM 1139 O O . GLY A 1 147 ? 3.919 10.722 -17.052 1.00 57.66 147 GLY A O 1
ATOM 1140 N N . ARG A 1 148 ? 1.924 10.427 -16.062 1.00 55.56 148 ARG A N 1
ATOM 1141 C CA . ARG A 1 148 ? 1.106 10.280 -17.264 1.00 55.56 148 ARG A CA 1
ATOM 1142 C C . ARG A 1 148 ? 0.443 11.574 -17.727 1.00 55.56 148 ARG A C 1
ATOM 1144 O O . ARG A 1 148 ? -0.007 11.640 -18.867 1.00 55.56 148 ARG A O 1
ATOM 1151 N N . ARG A 1 149 ? 0.344 12.603 -16.873 1.00 50.16 149 ARG A N 1
ATOM 1152 C CA . ARG A 1 149 ? -0.186 13.892 -17.331 1.00 50.16 149 ARG A CA 1
ATOM 1153 C C . ARG A 1 149 ? 0.916 14.554 -18.153 1.00 50.16 149 ARG A C 1
ATOM 1155 O O . ARG A 1 149 ? 1.960 14.837 -17.566 1.00 50.16 149 ARG A O 1
ATOM 1162 N N . PRO A 1 150 ? 0.709 14.825 -19.457 1.00 46.22 150 PRO A N 1
ATOM 1163 C CA . PRO A 1 150 ? 1.642 15.650 -20.202 1.00 46.22 150 PRO A CA 1
ATOM 1164 C C . PRO A 1 150 ? 1.825 16.930 -19.396 1.00 46.22 150 PRO A C 1
ATOM 1166 O O . PRO A 1 150 ? 0.846 17.625 -19.111 1.00 46.22 150 PRO A O 1
ATOM 1169 N N . VAL A 1 151 ? 3.049 17.196 -18.944 1.00 50.34 151 VAL A N 1
ATOM 1170 C CA . VAL A 1 151 ? 3.397 18.528 -18.465 1.00 50.34 151 VAL A CA 1
ATOM 1171 C C . VAL A 1 151 ? 3.226 19.401 -19.702 1.00 50.34 151 VAL A C 1
ATOM 1173 O O . VAL A 1 151 ? 3.937 19.166 -20.682 1.00 50.34 151 VAL A O 1
ATOM 1176 N N . PRO A 1 152 ? 2.250 20.329 -19.737 1.00 55.16 152 PRO A N 1
ATOM 1177 C CA . PRO A 1 152 ? 2.175 21.259 -20.848 1.00 55.16 152 PRO A CA 1
ATOM 1178 C C . PRO A 1 152 ? 3.551 21.924 -20.947 1.00 55.16 152 PRO A C 1
ATOM 1180 O O . PRO A 1 152 ? 4.104 22.267 -19.892 1.00 55.16 152 PRO A O 1
ATOM 1183 N N . PRO A 1 153 ? 4.130 22.078 -22.152 1.00 49.41 153 PRO A N 1
ATOM 1184 C CA . PRO A 1 153 ? 5.368 22.833 -22.298 1.00 49.41 153 PRO A CA 1
ATOM 1185 C C . PRO A 1 153 ? 5.195 24.160 -21.555 1.00 49.41 153 PRO A C 1
ATOM 1187 O O . PRO A 1 153 ? 4.075 24.687 -21.565 1.00 49.41 153 PRO A O 1
ATOM 1190 N N . PRO A 1 154 ? 6.231 24.670 -20.861 1.00 50.19 154 PRO A N 1
ATOM 1191 C CA . PRO A 1 154 ? 6.113 25.913 -20.118 1.00 50.19 154 PRO A CA 1
ATOM 1192 C C . PRO A 1 154 ? 5.608 26.974 -21.089 1.00 50.19 154 PRO A C 1
ATOM 1194 O O . PRO A 1 154 ? 6.341 27.421 -21.970 1.00 50.19 154 PRO A O 1
ATOM 1197 N N . ALA A 1 155 ? 4.320 27.308 -20.979 1.00 54.81 155 ALA A N 1
ATOM 1198 C CA . ALA A 1 155 ? 3.728 28.367 -21.762 1.00 54.81 155 ALA A CA 1
ATOM 1199 C C . ALA A 1 155 ? 4.557 29.600 -21.427 1.00 54.81 155 ALA A C 1
ATOM 1201 O O . ALA A 1 155 ? 4.720 29.928 -20.246 1.00 54.81 155 ALA A O 1
ATOM 1202 N N . GLY A 1 156 ? 5.171 30.174 -22.464 1.00 42.09 156 GLY A N 1
ATOM 1203 C CA . GLY A 1 156 ? 6.085 31.297 -22.350 1.00 42.09 156 GLY A CA 1
ATOM 1204 C C . GLY A 1 156 ? 5.542 32.305 -21.352 1.00 42.09 156 GLY A C 1
ATOM 1205 O O . GLY A 1 156 ? 4.360 32.643 -21.384 1.00 42.09 156 GLY A O 1
ATOM 1206 N N . ARG A 1 157 ? 6.408 32.710 -20.426 1.00 40.34 157 ARG A N 1
ATOM 1207 C CA . ARG A 1 157 ? 6.127 33.699 -19.390 1.00 40.34 157 ARG A CA 1
ATOM 1208 C C . ARG A 1 157 ? 5.384 34.884 -20.027 1.00 40.34 157 ARG A C 1
ATOM 1210 O O . ARG A 1 157 ? 6.005 35.597 -20.811 1.00 40.34 157 ARG A O 1
ATOM 1217 N N . PRO A 1 158 ? 4.098 35.124 -19.719 1.00 40.16 158 PRO A N 1
ATOM 1218 C CA . PRO A 1 158 ? 3.520 36.415 -20.016 1.00 40.16 158 PRO A CA 1
ATOM 1219 C C . PRO A 1 158 ? 4.149 37.387 -19.024 1.00 40.16 158 PRO A C 1
ATOM 1221 O O . PRO A 1 158 ? 3.944 37.302 -17.809 1.00 40.16 158 PRO A O 1
ATOM 1224 N N . GLU A 1 159 ? 5.003 38.259 -19.543 1.00 43.00 159 GLU A N 1
ATOM 1225 C CA . GLU A 1 159 ? 5.445 39.429 -18.809 1.00 43.00 159 GLU A CA 1
ATOM 1226 C C . GLU A 1 159 ? 4.215 40.280 -18.474 1.00 43.00 159 GLU A C 1
ATOM 1228 O O . GLU A 1 159 ? 3.454 40.675 -19.351 1.00 43.00 159 GLU A O 1
ATOM 1233 N N . GLY A 1 160 ? 4.016 40.526 -17.179 1.00 44.91 160 GLY A N 1
ATOM 1234 C CA . GLY A 1 160 ? 3.154 41.590 -16.676 1.00 44.91 160 GLY A CA 1
ATOM 1235 C C . GLY A 1 160 ? 1.646 41.344 -16.739 1.00 44.91 160 GLY A C 1
ATOM 1236 O O . GLY A 1 160 ? 0.955 41.873 -17.598 1.00 44.91 160 GLY A O 1
ATOM 1237 N N . SER A 1 161 ? 1.094 40.711 -15.703 1.00 36.50 161 SER A N 1
ATOM 1238 C CA . SER A 1 161 ? -0.132 41.237 -15.089 1.00 36.50 161 SER A CA 1
ATOM 1239 C C . SER A 1 161 ? -0.223 40.796 -13.633 1.00 36.50 161 SER A C 1
ATOM 1241 O O . SER A 1 161 ? -0.284 39.610 -13.306 1.00 36.50 161 SER A O 1
ATOM 1243 N N . ALA A 1 162 ? -0.170 41.780 -12.741 1.00 48.81 162 ALA A N 1
ATOM 1244 C CA . ALA A 1 162 ? -0.373 41.611 -11.318 1.00 48.81 162 ALA A CA 1
ATOM 1245 C C . ALA A 1 162 ? -1.815 41.152 -11.047 1.00 48.81 162 ALA A C 1
ATOM 1247 O O . ALA A 1 162 ? -2.760 41.912 -11.235 1.00 48.81 162 ALA A O 1
ATOM 1248 N N . ALA A 1 163 ? -1.988 39.927 -10.546 1.00 38.44 163 ALA A N 1
ATOM 1249 C CA . ALA A 1 163 ? -3.275 39.445 -10.052 1.00 38.44 163 ALA A CA 1
ATOM 1250 C C . ALA A 1 163 ? -3.096 38.602 -8.778 1.00 38.44 163 ALA A C 1
ATOM 1252 O O . ALA A 1 163 ? -2.981 37.382 -8.799 1.00 38.44 163 ALA A O 1
ATOM 1253 N N . LYS A 1 164 ? -3.033 39.321 -7.653 1.00 39.09 164 LYS A N 1
ATOM 1254 C CA . LYS A 1 164 ? -3.662 39.017 -6.355 1.00 39.09 164 LYS A CA 1
ATOM 1255 C C . LYS A 1 164 ? -3.858 37.521 -6.025 1.00 39.09 164 LYS A C 1
ATOM 1257 O O . LYS A 1 164 ? -4.947 36.969 -6.155 1.00 39.09 164 LYS A O 1
ATOM 1262 N N . GLY A 1 165 ? -2.812 36.890 -5.494 1.00 34.38 165 GLY A N 1
ATOM 1263 C CA . GLY A 1 165 ? -2.916 35.596 -4.818 1.00 34.38 165 GLY A CA 1
ATOM 1264 C C . GLY A 1 165 ? -3.673 35.726 -3.492 1.00 34.38 165 GLY A C 1
ATOM 1265 O O . GLY A 1 165 ? -3.207 36.385 -2.568 1.00 34.38 165 GLY A O 1
ATOM 1266 N N . GLY A 1 166 ? -4.848 35.101 -3.396 1.00 42.84 166 GLY A N 1
ATOM 1267 C CA . GLY A 1 166 ? -5.677 35.131 -2.188 1.00 42.84 166 GLY A CA 1
ATOM 1268 C C . GLY A 1 166 ? -6.871 34.177 -2.241 1.00 42.84 166 GLY A C 1
ATOM 1269 O O . GLY A 1 166 ? -7.992 34.593 -1.982 1.00 42.84 166 GLY A O 1
ATOM 1270 N N . GLY A 1 167 ? -6.653 32.910 -2.605 1.00 40.69 167 GLY A N 1
ATOM 1271 C CA . GLY A 1 167 ? -7.730 31.943 -2.875 1.00 40.69 167 GLY A CA 1
ATOM 1272 C C . GLY A 1 167 ? -7.950 30.838 -1.834 1.00 40.69 167 GLY A C 1
ATOM 1273 O O . GLY A 1 167 ? -8.611 29.862 -2.152 1.00 40.69 167 GLY A O 1
ATOM 1274 N N . GLY A 1 168 ? -7.388 30.934 -0.621 1.00 41.84 168 GLY A N 1
ATOM 1275 C CA . GLY A 1 168 ? -7.546 29.896 0.422 1.00 41.84 168 GLY A CA 1
ATOM 1276 C C . GLY A 1 168 ? -8.404 30.300 1.628 1.00 41.84 168 GLY A C 1
ATOM 1277 O O . GLY A 1 168 ? -8.907 29.445 2.347 1.00 41.84 168 GLY A O 1
ATOM 1278 N N . ARG A 1 169 ? -8.597 31.606 1.856 1.00 47.34 169 ARG A N 1
ATOM 1279 C CA . ARG A 1 169 ? -9.345 32.152 3.008 1.00 47.34 169 ARG A CA 1
ATOM 1280 C C . ARG A 1 169 ? -10.788 32.550 2.679 1.00 47.34 169 ARG A C 1
ATOM 1282 O O . ARG A 1 169 ? -11.602 32.659 3.589 1.00 47.34 169 ARG A O 1
ATOM 1289 N N . ALA A 1 170 ? -11.112 32.726 1.396 1.00 48.41 170 ALA A N 1
ATOM 1290 C CA . ALA A 1 170 ? -12.436 33.165 0.955 1.00 48.41 170 ALA A CA 1
ATOM 1291 C C . ALA A 1 170 ? -13.518 32.083 1.128 1.00 48.41 170 ALA A C 1
ATOM 1293 O O . ALA A 1 170 ? -14.629 32.407 1.527 1.00 48.41 170 ALA A O 1
ATOM 1294 N N . GLY A 1 171 ? -13.193 30.800 0.919 1.00 50.47 171 GLY A N 1
ATOM 1295 C CA . GLY A 1 171 ? -14.187 29.718 0.999 1.00 50.47 171 GLY A CA 1
ATOM 1296 C C . GLY A 1 171 ? -14.750 29.480 2.405 1.00 50.47 171 GLY A C 1
ATOM 1297 O O . GLY A 1 171 ? -15.926 29.170 2.559 1.00 50.47 171 GLY A O 1
ATOM 1298 N N . VAL A 1 172 ? -13.936 29.671 3.448 1.00 56.75 172 VAL A N 1
ATOM 1299 C CA . VAL A 1 172 ? -14.374 29.480 4.845 1.00 56.75 172 VAL A CA 1
ATOM 1300 C C . VAL A 1 172 ? -15.099 30.724 5.373 1.00 56.75 172 VAL A C 1
ATOM 1302 O O . VAL A 1 172 ? -16.068 30.608 6.124 1.00 56.75 172 VAL A O 1
ATOM 1305 N N . ALA A 1 173 ? -14.678 31.918 4.940 1.00 66.25 173 ALA A N 1
ATOM 1306 C CA . ALA A 1 173 ? -15.353 33.173 5.268 1.00 66.25 173 ALA A CA 1
ATOM 1307 C C . ALA A 1 173 ? -16.756 33.254 4.636 1.00 66.25 173 ALA A C 1
ATOM 1309 O O . ALA A 1 173 ? -17.706 33.635 5.317 1.00 66.25 173 ALA A O 1
ATOM 1310 N N . ASP A 1 174 ? -16.902 32.812 3.382 1.00 70.31 174 ASP A N 1
ATOM 1311 C CA . ASP A 1 174 ? -18.192 32.744 2.683 1.00 70.31 174 ASP A CA 1
ATOM 1312 C C . ASP A 1 174 ? -19.156 31.742 3.345 1.00 70.31 174 ASP A C 1
ATOM 1314 O O . ASP A 1 174 ? -20.333 32.034 3.560 1.00 70.31 174 ASP A O 1
ATOM 1318 N N . LEU A 1 175 ? -18.645 30.587 3.787 1.00 68.44 175 LEU A N 1
ATOM 1319 C CA . LEU A 1 175 ? -19.452 29.601 4.508 1.00 68.44 175 LEU A CA 1
ATOM 1320 C C . LEU A 1 175 ? -19.944 30.133 5.864 1.00 68.44 175 LEU A C 1
ATOM 1322 O O . LEU A 1 175 ? -21.094 29.907 6.240 1.00 68.44 175 LEU A O 1
ATOM 1326 N N . THR A 1 176 ? -19.097 30.877 6.578 1.00 74.44 176 THR A N 1
ATOM 1327 C CA . THR A 1 176 ? -19.447 31.467 7.880 1.00 74.44 176 THR A CA 1
ATOM 1328 C C . THR A 1 176 ? -20.533 32.535 7.720 1.00 74.44 176 THR A C 1
ATOM 1330 O O . THR A 1 176 ? -21.527 32.517 8.445 1.00 74.44 176 THR A O 1
ATOM 1333 N N . ALA A 1 177 ? -20.414 33.391 6.699 1.00 77.88 177 ALA A N 1
ATOM 1334 C CA . ALA A 1 177 ? -21.410 34.416 6.389 1.00 77.88 177 ALA A CA 1
ATOM 1335 C C . ALA A 1 177 ? -22.785 33.813 6.040 1.00 77.88 177 ALA A C 1
ATOM 1337 O O . ALA A 1 177 ? -23.822 34.315 6.481 1.00 77.88 177 ALA A O 1
ATOM 1338 N N . ARG A 1 178 ? -22.810 32.692 5.306 1.00 72.31 178 ARG A N 1
ATOM 1339 C CA . ARG A 1 178 ? -24.055 31.981 4.963 1.00 72.31 178 ARG A CA 1
ATOM 1340 C C . ARG A 1 178 ? -24.724 31.340 6.181 1.00 72.31 178 ARG A C 1
ATOM 1342 O O . ARG A 1 178 ? -25.950 31.369 6.279 1.00 72.31 178 ARG A O 1
ATOM 1349 N N . ILE A 1 179 ? -23.943 30.807 7.122 1.00 81.38 179 ILE A N 1
ATOM 1350 C CA . ILE A 1 179 ? -24.465 30.233 8.374 1.00 81.38 179 ILE A CA 1
ATOM 1351 C C . ILE A 1 179 ? -25.074 31.326 9.264 1.00 81.38 179 ILE A C 1
ATOM 1353 O O . ILE A 1 179 ? -26.140 31.125 9.847 1.00 81.38 179 ILE A O 1
ATOM 1357 N N . GLU A 1 180 ? -24.446 32.499 9.351 1.00 78.38 180 GLU A N 1
ATOM 1358 C CA . GLU A 1 180 ? -24.974 33.620 10.137 1.00 78.38 180 GLU A CA 1
ATOM 1359 C C . GLU A 1 180 ? -26.245 34.225 9.530 1.00 78.38 180 GLU A C 1
ATOM 1361 O O . GLU A 1 180 ? -27.191 34.521 10.263 1.00 78.38 180 GLU A O 1
ATOM 1366 N N . ALA A 1 181 ? -26.311 34.352 8.202 1.00 74.94 181 ALA A N 1
ATOM 1367 C CA . ALA A 1 181 ? -27.514 34.812 7.510 1.00 74.94 181 ALA A CA 1
ATOM 1368 C C . ALA A 1 181 ? -28.704 33.859 7.731 1.00 74.94 181 ALA A C 1
ATOM 1370 O O . ALA A 1 181 ? -29.811 34.312 8.025 1.00 74.94 181 ALA A O 1
ATOM 1371 N N . ALA A 1 182 ? -28.465 32.543 7.679 1.00 74.75 182 ALA A N 1
ATOM 1372 C CA . ALA A 1 182 ? -29.490 31.535 7.953 1.00 74.75 182 ALA A CA 1
ATOM 1373 C C . ALA A 1 182 ? -30.004 31.599 9.403 1.00 74.75 182 ALA A C 1
ATOM 1375 O O . ALA A 1 182 ? -31.203 31.469 9.638 1.00 74.75 182 ALA A O 1
ATOM 1376 N N . ARG A 1 183 ? -29.123 31.866 10.376 1.00 76.69 183 ARG A N 1
ATOM 1377 C CA . ARG A 1 183 ? -29.510 32.021 11.789 1.00 76.69 183 ARG A CA 1
ATOM 1378 C C . ARG A 1 183 ? -30.330 33.282 12.049 1.00 76.69 183 ARG A C 1
ATOM 1380 O O . ARG A 1 183 ? -31.252 33.237 12.855 1.00 76.69 183 ARG A O 1
ATOM 1387 N N . ARG A 1 184 ? -30.035 34.392 11.364 1.00 75.50 184 ARG A N 1
ATOM 1388 C CA . ARG A 1 184 ? -30.834 35.626 11.485 1.00 75.50 184 ARG A CA 1
ATOM 1389 C C . ARG A 1 184 ? -32.235 35.452 10.910 1.00 75.50 184 ARG A C 1
ATOM 1391 O O . ARG A 1 184 ? -33.183 35.887 11.544 1.00 75.50 184 ARG A O 1
ATOM 1398 N N . ALA A 1 185 ? -32.363 34.758 9.779 1.00 69.25 185 ALA A N 1
ATOM 1399 C CA . ALA A 1 185 ? -33.664 34.454 9.185 1.00 69.25 185 ALA A CA 1
ATOM 1400 C C . ALA A 1 185 ? -34.538 33.563 10.091 1.00 69.25 185 ALA A C 1
ATOM 1402 O O . ALA A 1 185 ? -35.752 33.729 10.115 1.00 69.25 185 ALA A O 1
ATOM 1403 N N . GLN A 1 186 ? -33.924 32.660 10.864 1.00 69.00 186 GLN A N 1
ATOM 1404 C CA . GLN A 1 186 ? -34.618 31.794 11.828 1.00 69.00 186 GLN A CA 1
ATOM 1405 C C . GLN A 1 186 ? -35.001 32.497 13.141 1.00 69.00 186 GLN A C 1
ATOM 1407 O O . GLN A 1 186 ? -35.840 31.983 13.865 1.00 69.00 186 GLN A O 1
ATOM 1412 N N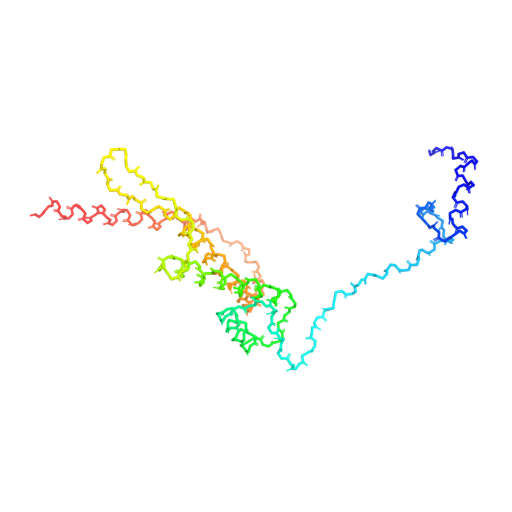 . ALA A 1 187 ? -34.396 33.645 13.462 1.00 60.66 187 ALA A N 1
ATOM 1413 C CA . ALA A 1 187 ? -34.687 34.403 14.684 1.00 60.66 187 ALA A CA 1
ATOM 1414 C C . ALA A 1 187 ? -35.789 35.467 14.499 1.00 60.66 187 ALA A C 1
ATOM 1416 O O . ALA A 1 187 ? -36.188 36.110 15.466 1.00 60.66 187 ALA A O 1
ATOM 1417 N N . THR A 1 188 ? -36.253 35.679 13.265 1.00 57.16 188 THR A N 1
ATOM 1418 C CA . THR A 1 188 ? -37.280 36.672 12.898 1.00 57.16 188 THR A CA 1
ATOM 1419 C C . THR A 1 188 ? -38.586 36.049 12.387 1.00 57.16 188 THR A C 1
ATOM 1421 O O . THR A 1 188 ? -39.391 36.754 11.781 1.00 57.16 188 THR A O 1
ATOM 1424 N N . GLY A 1 189 ? -38.791 34.748 12.608 1.00 46.66 189 GLY A N 1
ATOM 1425 C CA . GLY A 1 189 ? -40.063 34.042 12.407 1.00 46.66 189 GLY A CA 1
ATOM 1426 C C . GLY A 1 189 ? -40.520 33.402 13.707 1.00 46.66 189 GLY A C 1
ATOM 1427 O O . GLY A 1 189 ? -41.750 33.317 13.899 1.00 46.66 189 GLY A O 1
#

Secondary structure (DSSP, 8-state):
-----HHHHHHHHHHHHTT--TT--TT-TT--PPP-----------SSSPPPPPTT--HHHHHHHHHHHHHSTT--HHHHHHHHHHHHHHHHHHHHHHHHTTSS----EEEE-SSS--EEEE-TTHHHHHHHHHHHHHHHHHHHHHTTS------------------SSHHHHHHHHHHHHHHHHHT--

pLDDT: mean 74.21, std 18.16, range [34.38, 98.25]